Protein AF-A0A0F9GVW7-F1 (afdb_monomer)

Foldseek 3Di:
DDDDDVVVVVVVVVVCVVPDDQPDDDDDAPDPDLVLVVCCVPPDDDDDDDQWDKDKDFQDDPPLDDDDDPDDDDDDDDDDRIDMFTAGDEDDDFDDDDDPVNCVVCVVPPSRNVVVVVVRVVVRVSVSSVVSSVLQPAAAQDPPDNHGGGHPCLLQAEADPPDADWDLRSQWRQHNPRDIDSDGRNDGCVVRVSSGATYHDDDAPAPVVVVSVVVNVVVPPDDDDPVDDPPDPDDPDDDDDDDDPVSVVRNVVNVVVVVVPD

Sequence (262 aa):
MNGTKNADLIDLIATTLPNLPEQYFEVTWTNNDYEACRIYQRERMEIDGGTSIKRKVMFSPTGNARYRRLFDTDDPAVSDVMVEIDVPWCQIGTHYSWDILEIKRNANSARGFIRLLETRRIDGLWSLADLIEERFWKTPDSSTDDLNPYGVPYYLNFLAGGATTAGFNGLSVVFQDGTTSVTCAGISTTTEPRWANWAAVYTKVDNALLKEFRTAFTRTKFKAPLIINDPAQARNAAKRVYCSSDTIVDLQVLADARDDFH

Organism: NCBI:txid412755

pLDDT: mean 78.64, std 12.8, range [40.28, 90.44]

Secondary structure (DSSP, 8-state):
--PPPHHHHHHHHHHHGGGSS--PPP---SSS--HHHHHHHHS------SSEEEEEEE-S---------TTPPP-------EEEEEEE-----------HHHHHHHTT-HHHHHHHHHHHHHHHHHHHHHHHHHHHTS--SSTT--SS---HHHHSPBPPTT----EEEE-BEE-TTS-EESEETTEETTT-GGGPEEE---SSSSHHHHHHHHHHHHHT-----TTS---S----PPP-----HHHHHHHHHHHHHHHS--

Nearest PDB structures (foldseek):
  8qpq-assembly1_LE  TM=3.480E-01  e=6.115E+00  Haloferax tailed virus 1
  8g1r-assembly1_A  TM=2.867E-01  e=6.512E+00  Vibrio phage ICP1_2011_A
  8vsc-assembly1_B  TM=1.754E-01  e=5.063E+00  Homo sapiens

Solvent-accessible surface area (backbone atoms only — not comparable to full-atom values): 16710 Å² total; per-residue (Å²): 134,84,78,82,52,76,70,65,50,52,56,53,49,63,70,51,53,81,69,59,69,88,83,75,84,84,82,85,71,94,61,98,69,63,61,51,58,49,41,60,72,77,65,60,80,91,76,86,78,78,88,43,56,72,48,78,47,69,87,58,78,80,66,77,81,73,94,78,62,100,82,62,84,88,79,85,71,85,68,92,45,73,46,61,36,50,41,77,71,58,83,85,86,71,81,82,87,83,55,72,66,61,49,64,74,30,59,90,35,83,70,50,47,59,52,54,53,50,51,50,50,49,50,36,50,47,56,46,49,52,51,49,37,57,41,38,70,27,39,30,60,43,100,82,52,65,66,56,60,78,12,56,46,42,78,56,25,47,55,49,92,90,59,67,73,65,39,64,48,10,41,34,31,62,26,72,72,68,50,72,38,46,56,49,50,75,43,40,32,82,84,39,55,85,73,29,40,74,25,71,71,73,94,60,89,47,74,64,44,54,52,52,52,54,48,48,58,60,72,68,60,78,74,72,59,92,91,51,82,66,86,68,83,83,74,91,68,80,90,82,86,87,77,55,72,66,58,51,51,47,52,48,50,58,50,50,68,64,61,69,82,112

Structure (mmCIF, N/CA/C/O backbone):
data_AF-A0A0F9GVW7-F1
#
_entry.id   AF-A0A0F9GVW7-F1
#
loop_
_atom_site.group_PDB
_atom_site.id
_atom_site.type_symbol
_atom_site.label_atom_id
_atom_site.label_alt_id
_atom_site.label_comp_id
_atom_site.label_asym_id
_atom_site.label_entity_id
_atom_site.label_seq_id
_atom_site.pdbx_PDB_ins_code
_atom_site.Cartn_x
_atom_site.Cartn_y
_atom_site.Cartn_z
_atom_site.occupancy
_atom_site.B_iso_or_equiv
_atom_site.auth_seq_id
_atom_site.auth_comp_id
_atom_site.auth_asym_id
_atom_site.auth_atom_id
_atom_site.pdbx_PDB_model_num
ATOM 1 N N . MET A 1 1 ? -33.398 -21.663 72.180 1.00 40.28 1 MET A N 1
ATOM 2 C CA . MET A 1 1 ? -32.482 -21.568 71.024 1.00 40.28 1 MET A CA 1
ATOM 3 C C . MET A 1 1 ? -33.309 -21.816 69.778 1.00 40.28 1 MET A C 1
ATOM 5 O O . MET A 1 1 ? -33.697 -22.952 69.544 1.00 40.28 1 MET A O 1
ATOM 9 N N . ASN A 1 2 ? -33.680 -20.755 69.060 1.00 43.47 2 ASN A N 1
ATOM 10 C CA . ASN A 1 2 ? -34.484 -20.871 67.845 1.00 43.47 2 ASN A CA 1
ATOM 11 C C . ASN A 1 2 ? -33.561 -21.270 66.692 1.00 43.47 2 ASN A C 1
ATOM 13 O O . ASN A 1 2 ? -32.673 -20.503 66.333 1.00 43.47 2 ASN A O 1
ATOM 17 N N . GLY A 1 3 ? -33.747 -22.483 66.170 1.00 51.31 3 GLY A N 1
ATOM 18 C CA . GLY A 1 3 ? -33.040 -22.964 64.989 1.00 51.31 3 GLY A CA 1
ATOM 19 C C . GLY A 1 3 ? -33.420 -22.128 63.771 1.00 51.31 3 GLY A C 1
ATOM 20 O O . GLY A 1 3 ? -34.603 -21.939 63.486 1.00 51.31 3 GLY A O 1
ATOM 21 N N . THR A 1 4 ? -32.409 -21.607 63.087 1.00 55.44 4 THR A N 1
ATOM 22 C CA . THR A 1 4 ? -32.530 -20.936 61.793 1.00 55.44 4 THR A CA 1
ATOM 23 C C . THR A 1 4 ? -33.162 -21.888 60.778 1.00 55.44 4 THR A C 1
ATOM 25 O O . THR A 1 4 ? -32.797 -23.063 60.695 1.00 55.44 4 THR A O 1
ATOM 28 N N . LYS A 1 5 ? -34.165 -21.411 60.034 1.00 52.25 5 LYS A N 1
ATOM 29 C CA . LYS A 1 5 ? -34.868 -22.225 59.036 1.00 52.25 5 LYS A CA 1
ATOM 30 C C . LYS A 1 5 ? -34.023 -22.283 57.763 1.00 52.25 5 LYS A C 1
ATOM 32 O O . LYS A 1 5 ? -33.420 -21.286 57.386 1.00 52.25 5 LYS A O 1
ATOM 37 N N . ASN A 1 6 ? -34.040 -23.409 57.046 1.00 55.44 6 ASN A N 1
ATOM 38 C CA . ASN A 1 6 ? -33.328 -23.554 55.763 1.00 55.44 6 ASN A CA 1
ATOM 39 C C . ASN A 1 6 ? -33.686 -22.463 54.730 1.00 55.44 6 ASN A C 1
ATOM 41 O O . ASN A 1 6 ? -32.881 -22.182 53.851 1.00 55.44 6 ASN A O 1
ATOM 45 N N . ALA A 1 7 ? -34.856 -21.827 54.847 1.00 56.50 7 ALA A N 1
ATOM 46 C CA . ALA A 1 7 ? -35.260 -20.701 54.004 1.00 56.50 7 ALA A CA 1
ATOM 47 C C . ALA A 1 7 ? -34.431 -19.422 54.247 1.00 56.50 7 ALA A C 1
ATOM 49 O O . ALA A 1 7 ? -34.136 -18.711 53.292 1.00 56.50 7 ALA A O 1
ATOM 50 N N . ASP A 1 8 ? -33.983 -19.174 55.483 1.00 49.84 8 ASP A N 1
ATOM 51 C CA . ASP A 1 8 ? -33.158 -18.005 55.834 1.00 49.84 8 ASP A CA 1
ATOM 52 C C . ASP A 1 8 ? -31.698 -18.183 55.364 1.00 49.84 8 ASP A C 1
ATOM 54 O O . ASP A 1 8 ? -30.963 -17.215 55.183 1.00 49.84 8 ASP A O 1
ATOM 58 N N . LEU A 1 9 ? -31.273 -19.431 55.121 1.00 53.41 9 LEU A N 1
ATOM 59 C CA . LEU A 1 9 ? -29.971 -19.750 54.527 1.00 53.41 9 LEU A CA 1
ATOM 60 C C . LEU A 1 9 ? -29.952 -19.538 53.005 1.00 53.41 9 LEU A C 1
ATOM 62 O O . LEU A 1 9 ? -28.893 -19.244 52.463 1.00 53.41 9 LEU A O 1
ATOM 66 N N . ILE A 1 10 ? -31.092 -19.641 52.310 1.00 53.38 10 ILE A N 1
ATOM 67 C CA . ILE A 1 10 ? -31.169 -19.437 50.850 1.00 53.38 10 ILE A CA 1
ATOM 68 C C . ILE A 1 10 ? -30.914 -17.969 50.488 1.00 53.38 10 ILE A C 1
ATOM 70 O O . ILE A 1 10 ? -30.209 -17.698 49.519 1.00 53.38 10 ILE A O 1
ATOM 74 N N . ASP A 1 11 ? -31.411 -17.028 51.292 1.00 42.91 11 ASP A N 1
ATOM 75 C CA . ASP A 1 11 ? -31.192 -15.592 51.077 1.00 42.91 11 ASP A CA 1
ATOM 76 C C . ASP A 1 11 ? -29.754 -15.171 51.445 1.00 42.91 11 ASP A C 1
ATOM 78 O O . ASP A 1 11 ? -29.129 -14.365 50.756 1.00 42.91 11 ASP A O 1
ATOM 82 N N . LEU A 1 12 ? -29.152 -15.816 52.456 1.00 48.97 12 LEU A N 1
ATOM 83 C CA . LEU A 1 12 ? -27.722 -15.681 52.765 1.00 48.97 12 LEU A CA 1
ATOM 84 C C . LEU A 1 12 ? -26.839 -16.254 51.640 1.00 48.97 12 LEU A C 1
ATOM 86 O O . LEU A 1 12 ? -25.808 -15.676 51.308 1.00 48.97 12 LEU A O 1
ATOM 90 N N . ILE A 1 13 ? -27.239 -17.364 51.011 1.00 52.09 13 ILE A N 1
ATOM 91 C CA . ILE A 1 13 ? -26.545 -17.948 49.851 1.00 52.09 13 ILE A CA 1
ATOM 92 C C . ILE A 1 13 ? -26.697 -17.044 48.616 1.00 52.09 13 ILE A C 1
ATOM 94 O O . ILE A 1 13 ? -25.715 -16.814 47.917 1.00 52.09 13 ILE A O 1
ATOM 98 N N . ALA A 1 14 ? -27.875 -16.461 48.375 1.00 49.44 14 ALA A N 1
ATOM 99 C CA . ALA A 1 14 ? -28.108 -15.534 47.264 1.00 49.44 14 ALA A CA 1
ATOM 100 C C . ALA A 1 14 ? -27.367 -14.193 47.431 1.00 49.44 14 ALA A C 1
ATOM 102 O O . ALA A 1 14 ? -26.880 -13.634 46.451 1.00 49.44 14 ALA A O 1
ATOM 103 N N . THR A 1 15 ? -27.219 -13.700 48.665 1.00 44.91 15 THR A N 1
ATOM 104 C CA . THR A 1 15 ? -26.472 -12.466 48.981 1.00 44.91 15 THR A CA 1
ATOM 105 C C . THR A 1 15 ? -24.962 -12.672 49.123 1.00 44.91 15 THR A C 1
ATOM 107 O O . THR A 1 15 ? -24.207 -11.708 48.992 1.00 44.91 15 THR A O 1
ATOM 110 N N . THR A 1 16 ? -24.491 -13.910 49.314 1.00 44.88 16 THR A N 1
ATOM 111 C CA . THR A 1 16 ? -23.056 -14.261 49.286 1.00 44.88 16 THR A CA 1
ATOM 112 C C . THR A 1 16 ? -22.569 -14.762 47.920 1.00 44.88 16 THR A C 1
ATOM 114 O O . THR A 1 16 ? -21.372 -14.678 47.649 1.00 44.88 16 THR A O 1
ATOM 117 N N . LEU A 1 17 ? -23.467 -15.168 47.009 1.00 43.53 17 LEU A N 1
ATOM 118 C CA . LEU A 1 17 ? -23.138 -15.490 45.613 1.00 43.53 17 LEU A CA 1
ATOM 119 C C . LEU A 1 17 ? -22.561 -14.344 44.748 1.00 43.53 17 LEU A C 1
ATOM 121 O O . LEU A 1 17 ? -21.774 -14.661 43.856 1.00 43.53 17 LEU A O 1
ATOM 125 N N . PRO A 1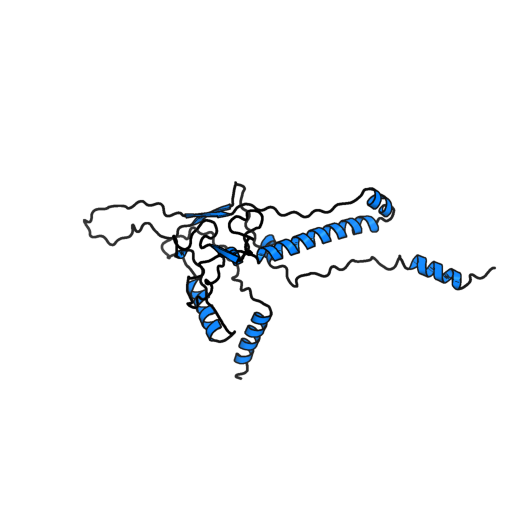 18 ? -22.851 -13.038 44.957 1.00 49.03 18 PRO A N 1
ATOM 126 C CA . PRO A 1 18 ? -22.171 -11.976 44.209 1.00 49.03 18 PRO A CA 1
ATOM 127 C C . PRO A 1 18 ? -20.685 -11.828 44.588 1.00 49.03 18 PRO A C 1
ATOM 129 O O . PRO A 1 18 ? -19.980 -11.047 43.955 1.00 49.03 18 PRO A O 1
ATOM 132 N N . ASN A 1 19 ? -20.198 -12.590 45.579 1.00 44.53 19 ASN A N 1
ATOM 133 C CA . ASN A 1 19 ? -18.784 -12.683 45.952 1.00 44.53 19 ASN A CA 1
ATOM 134 C C . ASN A 1 19 ? -18.076 -13.938 45.389 1.00 44.53 19 ASN A C 1
ATOM 136 O O . ASN A 1 19 ? -17.019 -14.319 45.899 1.00 44.53 19 ASN A O 1
ATOM 140 N N . LEU A 1 20 ? -18.612 -14.578 44.339 1.00 47.94 20 LEU A N 1
ATOM 141 C CA . LEU A 1 20 ? -17.828 -15.512 43.513 1.00 47.94 20 LEU A CA 1
ATOM 142 C C . LEU A 1 20 ? -16.678 -14.757 42.798 1.00 47.94 20 LEU A C 1
ATOM 144 O O . LEU A 1 20 ? -16.787 -13.543 42.624 1.00 47.94 20 LEU A O 1
ATOM 148 N N . PRO A 1 21 ? -15.555 -15.435 42.470 1.00 51.53 21 PRO A N 1
ATOM 149 C CA . PRO A 1 21 ? -14.192 -14.885 42.452 1.00 51.53 21 PRO A CA 1
ATOM 150 C C . PRO A 1 21 ? -14.023 -13.746 41.449 1.00 51.53 21 PRO A C 1
ATOM 152 O O . PRO A 1 21 ? -14.904 -13.523 40.628 1.00 51.53 21 PRO A O 1
ATOM 155 N N . GLU A 1 22 ? -12.895 -13.024 41.528 1.00 48.88 22 GLU A N 1
ATOM 156 C CA . GLU A 1 22 ? -12.559 -11.899 40.647 1.00 48.88 22 GLU A CA 1
ATOM 157 C C . GLU A 1 22 ? -13.152 -12.075 39.246 1.00 48.88 22 GLU A C 1
ATOM 159 O O . GLU A 1 22 ? -12.655 -12.870 38.463 1.00 48.88 22 GLU A O 1
ATOM 164 N N . GLN A 1 23 ? -14.267 -11.384 38.975 1.00 53.16 23 GLN A N 1
ATOM 165 C CA . GLN A 1 23 ? -14.891 -11.417 37.658 1.00 53.16 23 GLN A CA 1
ATOM 166 C C . GLN A 1 23 ? -13.904 -10.808 36.662 1.00 53.16 23 GLN A C 1
ATOM 168 O O . GLN A 1 23 ? -13.777 -9.585 36.566 1.00 53.16 23 GLN A O 1
ATOM 173 N N . TYR A 1 24 ? -13.146 -11.681 36.009 1.00 54.06 24 TYR A N 1
ATOM 174 C CA . TYR A 1 24 ? -12.368 -11.365 34.829 1.00 54.06 24 TYR A CA 1
ATOM 175 C C . TYR A 1 24 ? -13.366 -11.221 33.685 1.00 54.06 24 TYR A C 1
ATOM 177 O O . TYR A 1 24 ? -14.253 -12.058 33.520 1.00 54.06 24 TYR A O 1
ATOM 185 N N . PHE A 1 25 ? -13.275 -10.120 32.950 1.00 63.22 25 PHE A N 1
ATOM 186 C CA . PHE A 1 25 ? -14.020 -9.983 31.710 1.00 63.22 25 PHE A CA 1
ATOM 187 C C . PHE A 1 25 ? -13.159 -10.588 30.604 1.00 63.22 25 PHE A C 1
ATOM 189 O O . PHE A 1 25 ? -11.961 -10.319 30.510 1.00 63.22 25 PHE A O 1
ATOM 196 N N . GLU A 1 26 ? -13.771 -11.436 29.794 1.00 63.12 26 GLU A N 1
ATOM 197 C CA . GLU A 1 26 ? -13.158 -11.963 28.585 1.00 63.12 26 GLU A CA 1
ATOM 198 C C . GLU A 1 26 ? -13.647 -11.120 27.410 1.00 63.12 26 GLU A C 1
ATOM 200 O O . GLU A 1 26 ? -14.822 -10.756 27.341 1.00 63.12 26 GLU A O 1
ATOM 205 N N . VAL A 1 27 ? -12.735 -10.773 26.506 1.00 65.62 27 VAL A N 1
ATOM 206 C CA . VAL A 1 27 ? -13.058 -10.040 25.281 1.00 65.62 27 VAL A CA 1
ATOM 207 C C . VAL A 1 27 ? -13.008 -11.029 24.129 1.00 65.62 27 VAL A C 1
ATOM 209 O O . VAL A 1 27 ? -11.992 -11.690 23.913 1.00 65.62 27 VAL A O 1
ATOM 212 N N . THR A 1 28 ? -14.108 -11.137 23.394 1.00 69.94 28 THR A N 1
ATOM 213 C CA . THR A 1 28 ? -14.142 -11.847 22.116 1.00 69.94 28 THR A CA 1
ATOM 214 C C . THR A 1 28 ? -13.668 -10.899 21.029 1.00 69.94 28 THR A C 1
ATOM 216 O O . THR A 1 28 ? -14.243 -9.828 20.886 1.00 69.94 28 THR A O 1
ATOM 219 N N . TRP A 1 29 ? -12.652 -11.272 20.262 1.00 76.31 29 TRP A N 1
ATOM 220 C CA . TRP A 1 29 ? -12.131 -10.431 19.183 1.00 76.31 29 TRP A CA 1
ATOM 221 C C . TRP A 1 29 ? -12.929 -10.632 17.893 1.00 76.31 29 TRP A C 1
ATOM 223 O O . TRP A 1 29 ? -13.324 -11.756 17.586 1.00 76.31 29 TRP A O 1
ATOM 233 N N . THR A 1 30 ? -13.136 -9.554 17.131 1.00 77.56 30 THR A N 1
ATOM 234 C CA . THR A 1 30 ? -13.811 -9.599 15.823 1.00 77.56 30 THR A CA 1
ATOM 235 C C . THR A 1 30 ? -12.972 -10.350 14.789 1.00 77.56 30 THR A C 1
ATOM 237 O O . THR A 1 30 ? -13.476 -11.224 14.086 1.00 77.56 30 THR A O 1
ATOM 240 N N . ASN A 1 31 ? -11.674 -10.037 14.730 1.00 77.75 31 ASN A N 1
ATOM 241 C CA . ASN A 1 31 ? -10.740 -10.619 13.773 1.00 77.75 31 ASN A CA 1
ATOM 242 C C . ASN A 1 31 ? -9.794 -11.621 14.444 1.00 77.75 31 ASN A C 1
ATOM 244 O O . ASN A 1 31 ? -9.364 -11.431 15.582 1.00 77.75 31 ASN A O 1
ATOM 248 N N . ASN A 1 32 ? -9.431 -12.672 13.701 1.00 75.44 32 ASN A N 1
ATOM 249 C CA . ASN A 1 32 ? -8.482 -13.694 14.158 1.00 75.44 32 ASN A CA 1
ATOM 250 C C . ASN A 1 32 ? -7.050 -13.150 14.299 1.00 75.44 32 ASN A C 1
ATOM 252 O O . ASN A 1 32 ? -6.296 -13.628 15.144 1.00 75.44 32 ASN A O 1
ATOM 256 N N . ASP A 1 33 ? -6.675 -12.174 13.469 1.00 80.19 33 ASP A N 1
ATOM 257 C CA . ASP A 1 33 ? -5.384 -11.488 13.529 1.00 80.19 33 ASP A CA 1
ATOM 258 C C . ASP A 1 33 ? -5.563 -10.011 13.135 1.00 80.19 33 ASP A C 1
ATOM 260 O O . ASP A 1 33 ? -6.318 -9.704 12.210 1.00 80.19 33 ASP A O 1
ATOM 264 N N . TYR A 1 34 ? -4.876 -9.111 13.843 1.00 85.38 34 TYR A N 1
ATOM 265 C CA . TYR A 1 34 ? -4.866 -7.663 13.585 1.00 85.38 34 TYR A CA 1
ATOM 266 C C . TYR A 1 34 ? -3.531 -7.274 12.948 1.00 85.38 34 TYR A C 1
ATOM 268 O O . TYR A 1 34 ? -2.619 -6.730 13.591 1.00 85.38 34 TYR A O 1
ATOM 276 N N . GLU A 1 35 ? -3.390 -7.600 11.667 1.00 85.69 35 GLU A N 1
ATOM 277 C CA . GLU A 1 35 ? -2.150 -7.414 10.921 1.00 85.69 35 GLU A CA 1
ATOM 278 C C . GLU A 1 35 ? -1.802 -5.928 10.757 1.00 85.69 35 GLU A C 1
ATOM 280 O O . GLU A 1 35 ? -0.635 -5.546 10.915 1.00 85.69 35 GLU A O 1
ATOM 285 N N . ALA A 1 36 ? -2.790 -5.064 10.507 1.00 84.69 36 ALA A N 1
ATOM 286 C CA . ALA A 1 36 ? -2.570 -3.630 10.349 1.00 84.69 36 ALA A CA 1
ATOM 287 C C . ALA A 1 36 ? -2.055 -3.005 11.651 1.00 84.69 36 ALA A C 1
ATOM 289 O O . ALA A 1 36 ? -1.083 -2.242 11.637 1.00 84.69 36 ALA A O 1
ATOM 290 N N . CYS A 1 37 ? -2.629 -3.383 12.798 1.00 84.81 37 CYS A N 1
ATOM 291 C CA . CYS A 1 37 ? -2.149 -2.926 14.103 1.00 84.81 37 CYS A CA 1
ATOM 292 C C . CYS A 1 37 ? -0.708 -3.382 14.374 1.00 84.81 37 CYS A C 1
ATOM 294 O O . CYS A 1 37 ? 0.105 -2.608 14.893 1.00 84.81 37 CYS A O 1
ATOM 296 N N . ARG A 1 38 ? -0.349 -4.611 13.977 1.00 86.50 38 ARG A N 1
ATOM 297 C CA . ARG A 1 38 ? 1.026 -5.114 14.088 1.00 86.50 38 ARG A CA 1
ATOM 298 C C . ARG A 1 38 ? 1.998 -4.292 13.246 1.00 86.50 38 ARG A C 1
ATOM 300 O O . ARG A 1 38 ? 3.055 -3.904 13.753 1.00 86.50 38 ARG A O 1
ATOM 307 N N . ILE A 1 39 ? 1.653 -4.026 11.985 1.00 84.19 39 ILE A N 1
ATOM 308 C CA . ILE A 1 39 ? 2.457 -3.202 11.070 1.00 84.19 39 ILE A CA 1
ATOM 309 C C . ILE A 1 39 ? 2.634 -1.800 11.656 1.00 84.19 39 ILE A C 1
ATOM 311 O O . ILE A 1 39 ? 3.756 -1.303 11.738 1.00 84.19 39 ILE A O 1
ATOM 315 N N . TYR A 1 40 ? 1.555 -1.193 12.146 1.00 82.12 40 TYR A N 1
ATOM 316 C CA . TYR A 1 40 ? 1.579 0.152 12.712 1.00 82.12 40 TYR A CA 1
ATOM 317 C C . TYR A 1 40 ? 2.475 0.272 13.956 1.00 82.12 40 TYR A C 1
ATOM 319 O O . TYR A 1 40 ? 3.129 1.292 14.169 1.00 82.12 40 TYR A O 1
ATOM 327 N N . GLN A 1 41 ? 2.561 -0.768 14.788 1.00 82.88 41 GLN A N 1
ATOM 328 C CA . GLN A 1 41 ? 3.403 -0.730 15.986 1.00 82.88 41 GLN A CA 1
ATOM 329 C C . GLN A 1 41 ? 4.862 -1.115 15.726 1.00 82.88 41 GLN A C 1
ATOM 331 O O . GLN A 1 41 ? 5.761 -0.504 16.300 1.00 82.88 41 GLN A O 1
ATOM 336 N N . ARG A 1 42 ? 5.114 -2.133 14.894 1.00 82.62 42 ARG A N 1
ATOM 337 C CA . ARG A 1 42 ? 6.460 -2.714 14.720 1.00 82.62 42 ARG A CA 1
ATOM 338 C C . ARG A 1 42 ? 7.193 -2.197 13.488 1.00 82.62 42 ARG A C 1
ATOM 340 O O . ARG A 1 42 ? 8.420 -2.167 13.468 1.00 82.62 42 ARG A O 1
ATOM 347 N N . GLU A 1 43 ? 6.452 -1.811 12.457 1.00 81.12 43 GLU A N 1
ATOM 348 C CA . GLU A 1 43 ? 6.980 -1.525 11.122 1.00 81.12 43 GLU A CA 1
ATOM 349 C C . GLU A 1 43 ? 6.627 -0.118 10.637 1.00 81.12 43 GLU A C 1
ATOM 351 O O . GLU A 1 43 ? 6.844 0.200 9.468 1.00 81.12 43 GLU A O 1
ATOM 356 N N . ARG A 1 44 ? 6.163 0.776 11.515 1.00 79.62 44 ARG A N 1
ATOM 357 C CA . ARG A 1 44 ? 5.940 2.173 11.130 1.00 79.62 44 ARG A CA 1
ATOM 358 C C . ARG A 1 44 ? 7.237 2.888 10.765 1.00 79.62 44 ARG A C 1
ATOM 360 O O . ARG A 1 44 ? 8.337 2.477 11.145 1.00 79.62 44 ARG A O 1
ATOM 367 N N . MET A 1 45 ? 7.070 3.953 9.996 1.00 80.00 45 MET A N 1
ATOM 368 C CA . MET A 1 45 ? 8.072 4.977 9.755 1.00 80.00 45 MET A CA 1
ATOM 369 C C . MET A 1 45 ? 7.523 6.272 10.343 1.00 80.00 45 MET A C 1
ATOM 371 O O . MET A 1 45 ? 6.367 6.610 10.101 1.00 80.00 45 MET A O 1
ATOM 375 N N . GLU A 1 46 ? 8.335 6.960 11.132 1.00 81.00 46 GLU A N 1
ATOM 376 C CA . GLU A 1 46 ? 7.967 8.245 11.717 1.00 81.00 46 GLU A CA 1
ATOM 377 C C . GLU A 1 46 ? 8.528 9.345 10.815 1.00 81.00 46 GLU A C 1
ATOM 379 O O . GLU A 1 46 ? 9.723 9.364 10.515 1.00 81.00 46 GLU A O 1
ATOM 384 N N . ILE A 1 47 ? 7.640 10.201 10.316 1.00 81.19 47 ILE A N 1
ATOM 385 C CA . ILE A 1 47 ? 7.981 11.353 9.481 1.00 81.19 47 ILE A CA 1
ATOM 386 C C . ILE A 1 47 ? 7.749 12.601 10.327 1.00 81.19 47 ILE A C 1
ATOM 388 O O . ILE A 1 47 ? 6.733 12.708 11.014 1.00 81.19 47 ILE A O 1
ATOM 392 N N . ASP A 1 48 ? 8.703 13.523 10.281 1.00 70.62 48 ASP A N 1
ATOM 393 C CA . ASP A 1 48 ? 8.667 14.764 11.045 1.00 70.62 48 ASP A CA 1
ATOM 394 C C . ASP A 1 48 ? 7.805 15.820 10.339 1.00 70.62 48 ASP A C 1
ATOM 396 O O . ASP A 1 48 ? 8.186 16.311 9.279 1.00 70.62 48 ASP A O 1
ATOM 400 N N . GLY A 1 49 ? 6.651 16.147 10.931 1.00 81.69 49 GLY A N 1
ATOM 401 C CA . GLY A 1 49 ? 5.812 17.313 10.625 1.00 81.69 49 GLY A CA 1
ATOM 402 C C . GLY A 1 49 ? 5.484 17.609 9.150 1.00 81.69 49 GLY A C 1
ATOM 403 O O . GLY A 1 49 ? 5.668 16.806 8.242 1.00 81.69 49 GLY A O 1
ATOM 404 N N . GLY A 1 50 ? 4.950 18.809 8.908 1.00 82.50 50 GLY A N 1
ATOM 405 C CA . GLY A 1 50 ? 4.616 19.311 7.569 1.00 82.50 50 GLY A CA 1
ATOM 406 C C . GLY A 1 50 ? 3.120 19.307 7.251 1.00 82.50 50 GLY A C 1
ATOM 407 O O . GLY A 1 50 ? 2.301 18.824 8.026 1.00 82.50 50 GLY A O 1
ATOM 408 N N . THR A 1 51 ? 2.749 19.882 6.106 1.00 83.38 51 THR A N 1
ATOM 409 C CA . THR A 1 51 ? 1.345 19.976 5.658 1.00 83.38 51 THR A CA 1
ATOM 410 C C . THR A 1 51 ? 0.816 18.668 5.075 1.00 83.38 51 THR A C 1
ATOM 412 O O . THR A 1 51 ? -0.382 18.416 5.133 1.00 83.38 51 THR A O 1
ATOM 415 N N . SER A 1 52 ? 1.702 17.847 4.516 1.00 85.88 52 SER A N 1
ATOM 416 C CA . SER A 1 52 ? 1.406 16.530 3.961 1.00 85.88 52 SER A CA 1
ATOM 417 C C . SER A 1 52 ? 2.686 15.698 3.874 1.00 85.88 52 SER A C 1
ATOM 419 O O . SER A 1 52 ? 3.799 16.231 3.955 1.00 85.88 52 SER A O 1
ATOM 421 N N . ILE A 1 53 ? 2.540 14.383 3.724 1.00 85.75 53 ILE A N 1
ATOM 422 C CA . ILE A 1 53 ? 3.660 13.467 3.520 1.00 85.75 53 ILE A CA 1
ATOM 423 C C . ILE A 1 53 ? 4.112 13.580 2.067 1.00 85.75 53 ILE A C 1
ATOM 425 O O . ILE A 1 53 ? 3.446 13.095 1.152 1.00 85.75 53 ILE A O 1
ATOM 429 N N . LYS A 1 54 ? 5.277 14.201 1.873 1.00 87.62 54 LYS A N 1
ATOM 430 C CA . LYS A 1 54 ? 5.868 14.435 0.555 1.00 87.62 54 LYS A CA 1
ATOM 431 C C . LYS A 1 54 ? 7.138 13.617 0.360 1.00 87.62 54 LYS A C 1
ATOM 433 O O . LYS A 1 54 ? 8.028 13.617 1.211 1.00 87.62 54 LYS A O 1
ATOM 438 N N . ARG A 1 55 ? 7.262 12.942 -0.785 1.00 84.50 55 ARG A N 1
ATOM 439 C CA . ARG A 1 55 ? 8.479 12.205 -1.170 1.00 84.50 55 ARG A CA 1
ATOM 440 C C . ARG A 1 55 ? 8.794 12.414 -2.641 1.00 84.50 55 ARG A C 1
ATOM 442 O O . ARG A 1 55 ? 7.907 12.345 -3.473 1.00 84.50 55 ARG A O 1
ATOM 449 N N . LYS A 1 56 ? 10.070 12.588 -2.982 1.00 87.38 56 LYS A N 1
ATOM 450 C CA . LYS A 1 56 ? 10.509 12.689 -4.381 1.00 87.38 56 LYS A CA 1
ATOM 451 C C . LYS A 1 56 ? 10.973 11.335 -4.914 1.00 87.38 56 LYS A C 1
ATOM 453 O O . LYS A 1 56 ? 11.662 10.590 -4.211 1.00 87.38 56 LYS A O 1
ATOM 458 N N . VAL A 1 57 ? 10.596 11.025 -6.148 1.00 86.69 57 VAL A N 1
ATOM 459 C CA . VAL A 1 57 ? 10.948 9.802 -6.879 1.00 86.69 57 VAL A CA 1
ATOM 460 C C . VAL A 1 57 ? 11.437 10.181 -8.272 1.00 86.69 57 VAL A C 1
ATOM 462 O O . VAL A 1 57 ? 10.987 11.160 -8.853 1.00 86.69 57 VAL A O 1
ATOM 465 N N . MET A 1 58 ? 12.381 9.411 -8.807 1.00 86.50 58 MET A N 1
ATOM 466 C CA . MET A 1 58 ? 12.929 9.610 -10.146 1.00 86.50 58 MET A CA 1
ATOM 467 C C . MET A 1 58 ? 12.645 8.373 -11.002 1.00 86.50 58 MET A C 1
ATOM 469 O O . MET A 1 58 ? 13.088 7.276 -10.661 1.00 86.50 58 MET A O 1
ATOM 473 N N . PHE A 1 59 ? 11.922 8.542 -12.113 1.00 84.50 59 PHE A N 1
ATOM 474 C CA . PHE A 1 59 ? 11.522 7.432 -12.994 1.00 84.50 59 PHE A CA 1
ATOM 475 C C . PHE A 1 59 ? 12.475 7.199 -14.162 1.00 84.50 59 PHE A C 1
ATOM 477 O O . PHE A 1 59 ? 12.675 6.054 -14.586 1.00 84.50 59 PHE A O 1
ATOM 484 N N . SER A 1 60 ? 13.078 8.263 -14.689 1.00 83.25 60 SER A N 1
ATOM 485 C CA . SER A 1 60 ? 13.973 8.201 -15.842 1.00 83.25 60 SER A CA 1
ATOM 486 C C . SER A 1 60 ? 15.149 9.164 -15.710 1.00 83.25 60 SER A C 1
ATOM 488 O O . SER A 1 60 ? 14.975 10.280 -15.226 1.00 83.25 60 SER A O 1
ATOM 490 N N . PRO A 1 61 ? 16.349 8.767 -16.163 1.00 85.25 61 PRO A N 1
ATOM 491 C CA . PRO A 1 61 ? 17.467 9.689 -16.285 1.00 85.25 61 PRO A CA 1
ATOM 492 C C . PRO A 1 61 ? 17.243 10.664 -17.441 1.00 85.25 61 PRO A C 1
ATOM 494 O O . PRO A 1 61 ? 16.589 10.333 -18.424 1.00 85.25 61 PRO A O 1
ATOM 497 N N . THR A 1 62 ? 17.901 11.819 -17.375 1.00 85.56 62 THR A N 1
ATOM 498 C CA . THR A 1 62 ? 17.905 12.853 -18.427 1.00 85.56 62 THR A CA 1
ATOM 499 C C . THR A 1 62 ? 18.476 12.367 -19.768 1.00 85.56 62 THR A C 1
ATOM 501 O O . THR A 1 62 ? 18.293 13.015 -20.789 1.00 85.56 62 THR A O 1
ATOM 504 N N . GLY A 1 63 ? 19.174 11.223 -19.790 1.00 82.00 63 GLY A N 1
ATOM 505 C CA . GLY A 1 63 ? 19.700 10.630 -21.026 1.00 82.00 63 GLY A CA 1
ATOM 506 C C . GLY A 1 63 ? 21.076 11.144 -21.464 1.00 82.00 63 GLY A C 1
ATOM 507 O O . GLY A 1 63 ? 21.470 10.926 -22.601 1.00 82.00 63 GLY A O 1
ATOM 508 N N . ASN A 1 64 ? 21.848 11.771 -20.570 1.00 84.12 64 ASN A N 1
ATOM 509 C CA . ASN A 1 64 ? 23.164 12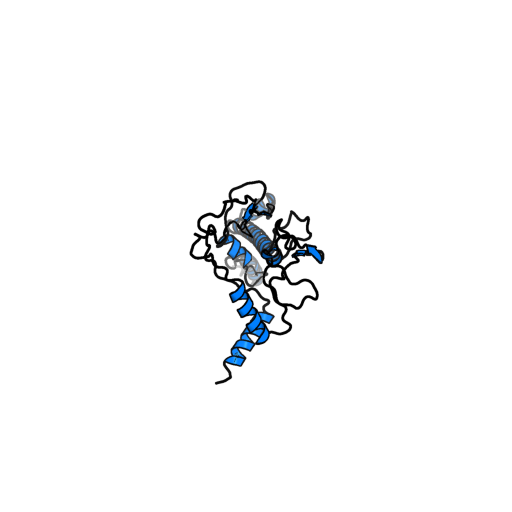.345 -20.898 1.00 84.12 64 ASN A CA 1
ATOM 510 C C . ASN A 1 64 ? 24.259 11.322 -21.261 1.00 84.12 64 ASN A C 1
ATOM 512 O O . ASN A 1 64 ? 25.315 11.699 -21.774 1.00 84.12 64 ASN A O 1
ATOM 516 N N . ALA A 1 65 ? 24.044 10.034 -20.989 1.00 84.81 65 ALA A N 1
ATOM 517 C CA . ALA A 1 65 ? 25.013 8.991 -21.305 1.00 84.81 65 ALA A CA 1
ATOM 518 C C . ALA A 1 65 ? 24.984 8.660 -22.806 1.00 84.81 65 ALA A C 1
ATOM 520 O O . ALA A 1 65 ? 23.990 8.145 -23.315 1.00 84.81 65 ALA A O 1
ATOM 521 N N . ARG A 1 66 ? 26.094 8.913 -23.511 1.00 84.50 66 ARG A N 1
ATOM 522 C CA . ARG A 1 66 ? 26.279 8.531 -24.920 1.00 84.50 66 ARG A CA 1
ATOM 523 C C . ARG A 1 66 ? 27.712 8.100 -25.206 1.00 84.50 66 ARG A C 1
ATOM 525 O O . ARG A 1 66 ? 28.649 8.610 -24.596 1.00 84.50 66 ARG A O 1
ATOM 532 N N . TYR A 1 67 ? 27.883 7.187 -26.160 1.00 87.38 67 TYR A N 1
ATOM 533 C CA . TYR A 1 67 ? 29.202 6.879 -26.711 1.00 87.38 67 TYR A CA 1
ATOM 534 C C . TYR A 1 67 ? 29.715 8.089 -27.496 1.00 87.38 67 TYR A C 1
ATOM 536 O O . TYR A 1 67 ? 28.980 8.649 -28.308 1.00 87.38 67 TYR A O 1
ATOM 544 N N . ARG A 1 68 ? 30.965 8.493 -27.257 1.00 84.25 68 ARG A N 1
ATOM 545 C CA . ARG A 1 68 ? 31.591 9.644 -27.919 1.00 84.25 68 ARG A CA 1
ATOM 546 C C . ARG A 1 68 ? 32.852 9.236 -28.667 1.00 84.25 68 ARG A C 1
ATOM 548 O O . ARG A 1 68 ? 33.516 8.262 -28.316 1.00 84.25 68 ARG A O 1
ATOM 555 N N . ARG A 1 69 ? 33.165 9.996 -29.715 1.00 87.44 69 ARG A N 1
ATOM 556 C CA . ARG A 1 69 ? 34.452 9.942 -30.424 1.00 87.44 69 ARG A CA 1
ATOM 557 C C . ARG A 1 69 ? 35.409 10.967 -29.812 1.00 87.44 69 ARG A C 1
ATOM 559 O O . ARG A 1 69 ? 34.974 11.866 -29.104 1.00 87.44 69 ARG A O 1
ATOM 566 N N . LEU A 1 70 ? 36.699 10.852 -30.123 1.00 86.56 70 LEU A N 1
ATOM 567 C CA . LEU A 1 70 ? 37.769 11.648 -29.503 1.00 86.56 70 LEU A CA 1
ATOM 568 C C . LEU A 1 70 ? 37.606 13.181 -29.640 1.00 86.56 70 LEU A C 1
ATOM 570 O O . LEU A 1 70 ? 38.153 13.909 -28.822 1.00 86.56 70 LEU A O 1
ATOM 574 N N . PHE A 1 71 ? 36.850 13.666 -30.633 1.00 85.44 71 PHE A N 1
ATOM 575 C CA . PHE A 1 71 ? 36.653 15.099 -30.914 1.00 85.44 71 PHE A CA 1
ATOM 576 C C . PHE A 1 71 ? 35.174 15.496 -31.049 1.00 85.44 71 PHE A C 1
ATOM 578 O O . PHE A 1 71 ? 34.847 16.436 -31.771 1.00 85.44 71 PHE A O 1
ATOM 585 N N . ASP A 1 72 ? 34.268 14.737 -30.431 1.00 84.75 72 ASP A N 1
ATOM 586 C CA . ASP A 1 72 ? 32.845 15.083 -30.446 1.00 84.75 72 ASP A CA 1
ATOM 587 C C . ASP A 1 72 ? 32.572 16.316 -29.567 1.00 84.75 72 ASP A C 1
ATOM 589 O O . ASP A 1 72 ? 33.246 16.526 -28.559 1.00 84.75 72 ASP A O 1
ATOM 593 N N . THR A 1 73 ? 31.602 17.146 -29.953 1.00 79.50 73 THR A N 1
ATOM 594 C CA . THR A 1 73 ? 31.221 18.331 -29.173 1.00 79.50 73 THR A CA 1
ATOM 595 C C . THR A 1 73 ? 30.263 17.939 -28.054 1.00 79.50 73 THR A C 1
ATOM 597 O O . THR A 1 73 ? 29.336 17.147 -28.249 1.00 79.50 73 THR A O 1
ATOM 600 N N . ASP A 1 74 ? 30.484 18.507 -26.872 1.00 80.31 74 ASP A N 1
ATOM 601 C CA . ASP A 1 74 ? 29.686 18.254 -25.679 1.00 80.31 74 ASP A CA 1
ATOM 602 C C . ASP A 1 74 ? 28.463 19.169 -25.630 1.00 80.31 74 ASP A C 1
ATOM 604 O O . ASP A 1 74 ? 28.603 20.382 -25.514 1.00 80.31 74 ASP A O 1
ATOM 608 N N . ASP A 1 75 ? 27.270 18.573 -25.662 1.00 79.88 75 ASP A N 1
ATOM 609 C CA . ASP A 1 75 ? 26.003 19.256 -25.393 1.00 79.88 75 ASP A CA 1
ATOM 610 C C . ASP A 1 75 ? 25.298 18.566 -24.207 1.00 79.88 75 ASP A C 1
ATOM 612 O O . ASP A 1 75 ? 24.767 17.458 -24.367 1.00 79.88 75 ASP A O 1
ATOM 616 N N . PRO A 1 76 ? 25.417 19.105 -22.978 1.00 82.06 76 PRO A N 1
ATOM 617 C CA . PRO A 1 76 ? 24.776 18.539 -21.799 1.00 82.06 76 PRO A CA 1
ATOM 618 C C . PRO A 1 76 ? 23.295 18.936 -21.736 1.00 82.06 76 PRO A C 1
ATOM 620 O O . PRO A 1 76 ? 22.965 20.114 -21.613 1.00 82.06 76 PRO A O 1
ATOM 623 N N . ALA A 1 77 ? 22.393 17.951 -21.720 1.00 80.75 77 ALA A N 1
ATOM 624 C CA . ALA A 1 77 ? 20.981 18.208 -21.464 1.00 80.75 77 ALA A CA 1
ATOM 625 C C . ALA A 1 77 ? 20.729 18.338 -19.952 1.00 80.75 77 ALA A C 1
ATOM 627 O O . ALA A 1 77 ? 21.178 17.512 -19.149 1.00 80.75 77 ALA A O 1
ATOM 628 N N . VAL A 1 78 ? 19.981 19.369 -19.560 1.00 80.94 78 VAL A N 1
ATOM 629 C CA . VAL A 1 78 ? 19.509 19.573 -18.185 1.00 80.94 78 VAL A CA 1
ATOM 630 C C . VAL A 1 78 ? 17.988 19.494 -18.202 1.00 80.94 78 VAL A C 1
ATOM 632 O O . VAL A 1 78 ? 17.334 20.203 -18.962 1.00 80.94 78 VAL A O 1
ATOM 635 N N . SER A 1 79 ? 17.423 18.606 -17.390 1.00 82.00 79 SER A N 1
ATOM 636 C CA . SER A 1 79 ? 15.978 18.404 -17.266 1.00 82.00 79 SER A CA 1
ATOM 637 C C . SER A 1 79 ? 15.642 18.055 -15.823 1.00 82.00 79 SER A C 1
ATOM 639 O O . SER A 1 79 ? 16.461 17.429 -15.142 1.00 82.00 79 SER A O 1
ATOM 641 N N . ASP A 1 80 ? 14.458 18.461 -15.369 1.00 82.56 80 ASP A N 1
ATOM 642 C CA . ASP A 1 80 ? 13.930 18.022 -14.084 1.00 82.56 80 ASP A CA 1
ATOM 643 C C . ASP A 1 80 ? 13.380 16.600 -14.217 1.00 82.56 80 ASP A C 1
ATOM 645 O O . ASP A 1 80 ? 12.554 16.305 -15.077 1.00 82.56 80 ASP A O 1
ATOM 649 N N . VAL A 1 81 ? 13.898 15.708 -13.384 1.00 84.69 81 VAL A N 1
ATOM 650 C CA . VAL A 1 81 ? 13.623 14.265 -13.413 1.00 84.69 81 VAL A CA 1
ATOM 651 C C . VAL A 1 81 ? 12.943 13.789 -12.132 1.00 84.69 81 VAL A C 1
ATOM 653 O O . VAL A 1 81 ? 12.657 12.598 -11.995 1.00 84.69 81 VAL A O 1
ATOM 656 N N . MET A 1 82 ? 12.726 14.693 -11.171 1.00 86.81 82 MET A N 1
ATOM 657 C CA . MET A 1 82 ? 12.112 14.366 -9.892 1.00 86.81 82 MET A CA 1
ATOM 658 C C . MET A 1 82 ? 10.607 14.623 -9.947 1.00 86.81 82 MET A C 1
ATOM 660 O O . MET A 1 82 ? 10.160 15.737 -10.194 1.00 86.81 82 MET A O 1
ATOM 664 N N . VAL A 1 83 ? 9.828 13.592 -9.643 1.00 88.81 83 VAL A N 1
ATOM 665 C CA . VAL A 1 83 ? 8.374 13.656 -9.469 1.00 88.81 83 VAL A CA 1
ATOM 666 C C . VAL A 1 83 ? 8.053 13.539 -7.979 1.00 88.81 83 VAL A C 1
ATOM 668 O O . VAL A 1 83 ? 8.720 12.801 -7.250 1.00 88.81 83 VAL A O 1
ATOM 671 N N . GLU A 1 84 ? 7.057 14.283 -7.501 1.00 89.44 84 GLU A N 1
ATOM 672 C CA . GLU A 1 84 ? 6.662 14.312 -6.089 1.00 89.44 84 GLU A CA 1
ATOM 673 C C . GLU A 1 84 ? 5.431 13.430 -5.833 1.00 89.44 84 GLU A C 1
ATOM 675 O O . GLU A 1 84 ? 4.445 13.484 -6.562 1.00 89.44 84 GLU A O 1
ATOM 680 N N . ILE A 1 85 ? 5.517 12.616 -4.785 1.00 88.50 85 ILE A N 1
ATOM 681 C CA . ILE A 1 85 ? 4.418 11.895 -4.148 1.00 88.50 85 ILE A CA 1
ATOM 682 C C . ILE A 1 85 ? 3.872 12.792 -3.045 1.00 88.50 85 ILE A C 1
ATOM 684 O O . ILE A 1 85 ? 4.665 13.273 -2.235 1.00 88.50 85 ILE A O 1
ATOM 688 N N . ASP A 1 86 ? 2.552 12.953 -2.983 1.00 88.69 86 ASP A N 1
ATOM 689 C CA . ASP A 1 86 ? 1.868 13.760 -1.968 1.00 88.69 86 ASP A CA 1
ATOM 690 C C . ASP A 1 86 ? 0.689 12.984 -1.356 1.00 88.69 86 ASP A C 1
ATOM 692 O O . ASP A 1 86 ? -0.173 12.472 -2.079 1.00 88.69 86 ASP A O 1
ATOM 696 N N . VAL A 1 87 ? 0.674 12.866 -0.025 1.00 87.88 87 VAL A N 1
ATOM 697 C CA . VAL A 1 87 ? -0.365 12.166 0.748 1.00 87.88 87 VAL A CA 1
ATOM 698 C C . VAL A 1 87 ? -0.781 13.028 1.949 1.00 87.88 87 VAL A C 1
ATOM 700 O O . VAL A 1 87 ? 0.084 13.406 2.745 1.00 87.88 87 VAL A O 1
ATOM 703 N N . PRO A 1 88 ? -2.080 13.344 2.115 1.00 88.44 88 PRO A N 1
ATOM 704 C CA . PRO A 1 88 ? -2.556 14.175 3.219 1.00 88.44 88 PRO A CA 1
ATOM 705 C C . PRO A 1 88 ? -2.438 13.471 4.580 1.00 88.44 88 PRO A C 1
ATOM 707 O O . PRO A 1 88 ? -2.379 12.244 4.672 1.00 88.44 88 PRO A O 1
ATOM 710 N N . TRP A 1 89 ? -2.412 14.262 5.655 1.00 87.50 89 TRP A N 1
ATOM 711 C CA . TRP A 1 89 ? -2.489 13.739 7.020 1.00 87.50 89 TRP A CA 1
ATOM 712 C C . TRP A 1 89 ? -3.930 13.398 7.394 1.00 87.50 89 TRP A C 1
ATOM 714 O O . TRP A 1 89 ? -4.812 14.241 7.260 1.00 87.50 89 TRP A O 1
ATOM 724 N N . CYS A 1 90 ? -4.138 12.216 7.971 1.00 87.12 90 CYS A N 1
ATOM 725 C CA . CYS A 1 90 ? -5.417 11.816 8.559 1.00 87.12 90 CYS A CA 1
ATOM 726 C C . CYS A 1 90 ? -5.287 11.715 10.084 1.00 87.12 90 CYS A C 1
ATOM 728 O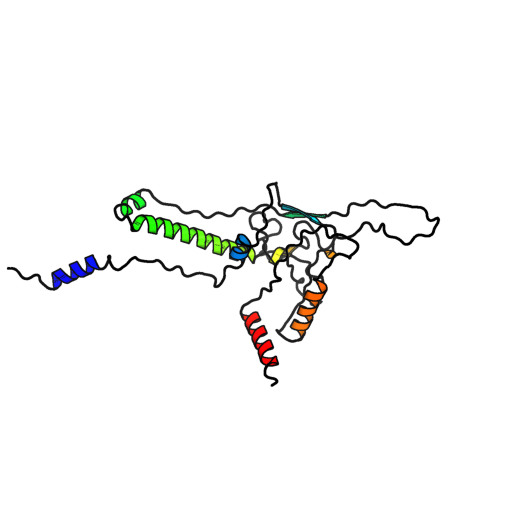 O . CYS A 1 90 ? -4.212 11.424 10.615 1.00 87.12 90 CYS A O 1
ATOM 730 N N . GLN A 1 91 ? -6.390 11.936 10.798 1.00 86.12 91 GLN A N 1
ATOM 731 C CA . GLN A 1 91 ? -6.453 11.817 12.254 1.00 86.12 91 GLN A CA 1
ATOM 732 C C . GLN A 1 91 ? -7.439 10.722 12.646 1.00 86.12 91 GLN A C 1
ATOM 734 O O . GLN A 1 91 ? -8.525 10.623 12.085 1.00 86.12 91 GLN A O 1
ATOM 739 N N . ILE A 1 92 ? -7.063 9.920 13.639 1.00 87.44 92 ILE A N 1
ATOM 740 C CA . ILE A 1 92 ? -7.923 8.891 14.221 1.00 87.44 92 ILE A CA 1
ATOM 741 C C . ILE A 1 92 ? -8.018 9.110 15.730 1.00 87.44 92 ILE A C 1
ATOM 743 O O . ILE A 1 92 ? -7.025 9.431 16.386 1.00 87.44 92 ILE A O 1
ATOM 747 N N . GLY A 1 93 ? -9.216 8.946 16.282 1.00 86.12 93 GLY A N 1
ATOM 748 C CA . GLY A 1 93 ? -9.484 9.107 17.704 1.00 86.12 93 GLY A CA 1
ATOM 749 C C . GLY A 1 93 ? -10.585 8.166 18.171 1.00 86.12 93 GLY A C 1
ATOM 750 O O . GLY A 1 93 ? -11.446 7.767 17.394 1.00 86.12 93 GLY A O 1
ATOM 751 N N . THR A 1 94 ? -10.543 7.819 19.454 1.00 85.25 94 THR A N 1
ATOM 752 C CA . THR A 1 94 ? -11.618 7.110 20.153 1.00 85.25 94 THR A CA 1
ATOM 753 C C . THR A 1 94 ? -12.033 7.934 21.365 1.00 85.25 94 THR A C 1
ATOM 755 O O . THR A 1 94 ? -11.207 8.632 21.965 1.00 85.25 94 THR A O 1
ATOM 758 N N . HIS A 1 95 ? -13.314 7.888 21.716 1.00 83.44 95 HIS A N 1
ATOM 759 C CA . HIS A 1 95 ? -13.875 8.667 22.811 1.00 83.44 95 HIS A CA 1
ATOM 760 C C . HIS A 1 95 ? -14.557 7.734 23.803 1.00 83.44 95 HIS A C 1
ATOM 762 O O . HIS A 1 95 ? -15.361 6.891 23.426 1.00 83.44 95 HIS A O 1
ATOM 768 N N . TYR A 1 96 ? -14.271 7.928 25.085 1.00 78.94 96 TYR A N 1
ATOM 769 C CA . TYR A 1 96 ? -14.995 7.289 26.174 1.00 78.94 96 TYR A CA 1
ATOM 770 C C . TYR A 1 96 ? -15.329 8.347 27.221 1.00 78.94 96 TYR A C 1
ATOM 772 O O . TYR A 1 96 ? -14.546 9.265 27.474 1.00 78.94 96 TYR A O 1
ATOM 780 N N . SER A 1 97 ? -16.512 8.239 27.813 1.00 78.31 97 SER A N 1
ATOM 781 C CA . SER A 1 97 ? -17.004 9.174 28.820 1.00 78.31 97 SER A CA 1
ATOM 782 C C . SER A 1 97 ? -17.382 8.436 30.099 1.00 78.31 97 SER A C 1
ATOM 784 O O . SER A 1 97 ? -17.608 7.221 30.115 1.00 78.31 97 SER A O 1
ATOM 786 N N . TRP A 1 98 ? -17.417 9.172 31.203 1.00 70.75 98 TRP A N 1
ATOM 787 C CA . TRP A 1 98 ? -17.912 8.679 32.480 1.00 70.75 98 TRP A CA 1
ATOM 788 C C . TRP A 1 98 ? -18.651 9.784 33.216 1.00 70.75 98 TRP A C 1
ATOM 790 O O . TRP A 1 98 ? -18.328 10.966 33.083 1.00 70.75 98 TRP A O 1
ATOM 800 N N . ASP A 1 99 ? -19.630 9.381 34.020 1.00 76.88 99 ASP A N 1
ATOM 801 C CA . ASP A 1 99 ? -20.354 10.290 34.899 1.00 76.88 99 ASP A CA 1
ATOM 802 C C . ASP A 1 99 ? -19.802 10.206 36.330 1.00 76.88 99 ASP A C 1
ATOM 804 O O . ASP A 1 99 ? -19.496 9.138 36.861 1.00 76.88 99 ASP A O 1
ATOM 808 N N . ILE A 1 100 ? -19.709 11.349 37.000 1.00 71.81 100 ILE A N 1
ATOM 809 C CA . ILE A 1 100 ? -19.294 11.457 38.399 1.00 71.81 100 ILE A CA 1
ATOM 810 C C . ILE A 1 100 ? -20.276 10.708 39.315 1.00 71.81 100 ILE A C 1
ATOM 812 O O . ILE A 1 100 ? -19.862 10.162 40.339 1.00 71.81 100 ILE A O 1
ATOM 816 N N . LEU A 1 101 ? -21.569 10.648 38.975 1.00 71.31 101 LEU A N 1
ATOM 817 C CA . LEU A 1 101 ? -22.549 9.882 39.759 1.00 71.31 101 LEU A CA 1
ATOM 818 C C . LEU A 1 101 ? -22.317 8.370 39.660 1.00 71.31 101 LEU A C 1
ATOM 820 O O . LEU A 1 101 ? -22.442 7.664 40.661 1.00 71.31 101 LEU A O 1
ATOM 824 N N . GLU A 1 102 ? -21.928 7.883 38.485 1.00 66.12 102 GLU A N 1
ATOM 825 C CA . GLU A 1 102 ? -21.533 6.491 38.257 1.00 66.12 102 GLU A CA 1
ATOM 826 C C . GLU A 1 102 ? -20.275 6.134 39.061 1.00 66.12 102 GLU A C 1
ATOM 828 O O . GLU A 1 102 ? -20.221 5.088 39.714 1.00 66.12 102 GLU A O 1
ATOM 833 N N . ILE A 1 103 ? -19.309 7.054 39.114 1.00 62.56 103 ILE A N 1
ATOM 834 C CA . ILE A 1 103 ? -18.116 6.927 39.958 1.00 62.56 103 ILE A CA 1
ATOM 835 C C . ILE A 1 103 ? -18.504 6.852 41.436 1.00 62.56 103 ILE A C 1
ATOM 837 O O . ILE A 1 103 ? -18.067 5.948 42.142 1.00 62.56 103 ILE A O 1
ATOM 841 N N . LYS A 1 104 ? -19.357 7.763 41.915 1.00 64.94 104 LYS A N 1
ATOM 842 C CA . LYS A 1 104 ? -19.775 7.808 43.326 1.00 64.94 104 LYS A CA 1
ATOM 843 C C . LYS A 1 104 ? -20.562 6.568 43.756 1.00 64.94 104 LYS A C 1
ATOM 845 O O . LYS A 1 104 ? -20.432 6.152 44.902 1.00 64.94 104 LYS A O 1
ATOM 850 N N . ARG A 1 105 ? -21.341 5.960 42.856 1.00 65.31 105 ARG A N 1
ATOM 851 C CA . ARG A 1 105 ? -22.075 4.708 43.122 1.00 65.31 105 ARG A CA 1
ATOM 852 C C . ARG A 1 105 ? -21.152 3.493 43.238 1.00 65.31 105 ARG A C 1
ATOM 854 O O . ARG A 1 105 ? -21.433 2.606 44.035 1.00 65.31 105 ARG A O 1
ATOM 861 N N . ASN A 1 106 ? -20.039 3.485 42.506 1.00 60.94 106 ASN A N 1
ATOM 862 C CA . ASN A 1 106 ? -19.056 2.398 42.524 1.00 60.94 106 ASN A CA 1
ATOM 863 C C . ASN A 1 106 ? -17.874 2.636 43.489 1.00 60.94 106 ASN A C 1
ATOM 865 O O . ASN A 1 106 ? -17.096 1.717 43.737 1.00 60.94 106 ASN A O 1
ATOM 869 N N . ALA A 1 107 ? -17.751 3.835 44.073 1.00 56.19 107 ALA A N 1
ATOM 870 C CA . ALA A 1 107 ? -16.618 4.253 44.907 1.00 56.19 107 ALA A CA 1
ATOM 871 C C . ALA A 1 107 ? -16.420 3.429 46.196 1.00 56.19 107 ALA A C 1
ATOM 873 O O . ALA A 1 107 ? -15.294 3.311 46.671 1.00 56.19 107 ALA A O 1
ATOM 874 N N . ASN A 1 108 ? -17.479 2.818 46.744 1.00 61.19 108 ASN A N 1
ATOM 875 C CA . ASN A 1 108 ? -17.383 1.954 47.933 1.00 61.19 108 ASN A CA 1
ATOM 876 C C . ASN A 1 108 ? -16.874 0.531 47.630 1.00 61.19 108 ASN A C 1
ATOM 878 O O . ASN A 1 108 ? -16.753 -0.287 48.540 1.00 61.19 108 ASN A O 1
ATOM 882 N N . SER A 1 109 ? -16.546 0.230 46.371 1.00 61.22 109 SER A N 1
ATOM 883 C CA . SER A 1 109 ? -15.879 -1.003 45.965 1.00 61.22 109 SER A CA 1
ATOM 884 C C . SER A 1 109 ? -14.575 -0.653 45.256 1.00 61.22 109 SER A C 1
ATOM 886 O O . SER A 1 109 ? -14.569 -0.281 44.083 1.00 61.22 109 SER A O 1
ATOM 888 N N . ALA A 1 110 ? -13.443 -0.815 45.948 1.00 50.62 110 ALA A N 1
ATOM 889 C CA . ALA A 1 110 ? -12.111 -0.601 45.370 1.00 50.62 110 ALA A CA 1
ATOM 890 C C . ALA A 1 110 ? -11.856 -1.461 44.110 1.00 50.62 110 ALA A C 1
ATOM 892 O O . ALA A 1 110 ? -11.050 -1.094 43.260 1.00 50.62 110 ALA A O 1
ATOM 893 N N . ARG A 1 111 ? -12.582 -2.580 43.960 1.00 52.31 111 ARG A N 1
ATOM 894 C CA . ARG A 1 111 ? -12.548 -3.458 42.780 1.00 52.31 111 ARG A CA 1
ATOM 895 C C . ARG A 1 111 ? -13.478 -3.010 41.643 1.00 52.31 111 ARG A C 1
ATOM 897 O O . ARG A 1 111 ? -13.192 -3.324 40.494 1.00 52.31 111 ARG A O 1
ATOM 904 N N . GLY A 1 112 ? -14.570 -2.297 41.928 1.00 52.47 112 GLY A N 1
ATOM 905 C CA . GLY A 1 112 ? -15.569 -1.910 40.921 1.00 52.47 112 GLY A CA 1
ATOM 906 C C . GLY A 1 112 ? -15.141 -0.729 40.046 1.00 52.47 112 GLY A C 1
ATOM 907 O O . GLY A 1 112 ? -15.370 -0.735 38.841 1.00 52.47 112 GLY A O 1
ATOM 908 N N . PHE A 1 113 ? -14.475 0.269 40.634 1.00 52.38 113 PHE A N 1
ATOM 909 C CA . PHE A 1 113 ? -14.086 1.489 39.916 1.00 52.38 113 PHE A CA 1
ATOM 910 C C . PHE A 1 113 ? -12.977 1.258 38.877 1.00 52.38 113 PHE A C 1
ATOM 912 O O . PHE A 1 113 ? -13.122 1.670 37.727 1.00 52.38 113 PHE A O 1
ATOM 919 N N . ILE A 1 114 ? -11.894 0.570 39.262 1.00 59.47 114 ILE A N 1
ATOM 920 C CA . ILE A 1 114 ? -10.766 0.282 38.359 1.00 59.47 114 ILE A CA 1
ATOM 921 C C . ILE A 1 114 ? -11.243 -0.565 37.169 1.00 59.47 114 ILE A C 1
ATOM 923 O O . ILE A 1 114 ? -10.963 -0.220 36.025 1.00 59.47 114 ILE A O 1
ATOM 927 N N . ARG A 1 115 ? -12.086 -1.578 37.414 1.00 66.62 115 ARG A N 1
ATOM 928 C CA . ARG A 1 115 ? -12.633 -2.446 36.358 1.00 66.62 115 ARG A CA 1
ATOM 929 C C . ARG A 1 115 ? -13.560 -1.720 35.380 1.00 66.62 115 ARG A C 1
ATOM 931 O O . ARG A 1 115 ? -13.553 -2.039 34.195 1.00 66.62 115 ARG A O 1
ATOM 938 N N . LEU A 1 116 ? -14.339 -0.732 35.827 1.00 71.50 116 LEU A N 1
ATOM 939 C CA . LEU A 1 116 ? -15.226 0.029 34.934 1.00 71.50 116 LEU A CA 1
ATOM 940 C C . LEU A 1 116 ? -14.442 0.943 33.980 1.00 71.50 116 LEU A C 1
ATOM 942 O O . LEU A 1 116 ? -14.781 1.062 32.804 1.00 71.50 116 LEU A O 1
ATOM 946 N N . LEU A 1 117 ? -13.369 1.569 34.464 1.00 72.62 117 LEU A N 1
ATOM 947 C CA . LEU A 1 117 ? -12.493 2.368 33.605 1.00 72.62 117 LEU A CA 1
ATOM 948 C C . LEU A 1 117 ? -11.666 1.494 32.659 1.00 72.62 117 LEU A C 1
ATOM 950 O O . LEU A 1 117 ? -11.508 1.845 31.491 1.00 72.62 117 LEU A O 1
ATOM 954 N N . GLU A 1 118 ? -11.159 0.359 33.139 1.00 77.06 118 GLU A N 1
ATOM 955 C CA . GLU A 1 118 ? -10.415 -0.595 32.314 1.00 77.06 118 GLU A CA 1
ATOM 956 C C . GLU A 1 118 ? -11.279 -1.163 31.186 1.00 77.06 118 GLU A C 1
ATOM 958 O O . GLU A 1 118 ? -10.846 -1.147 30.036 1.00 77.06 118 GLU A O 1
ATOM 963 N N . THR A 1 119 ? -12.515 -1.575 31.479 1.00 79.25 119 THR A N 1
ATOM 964 C CA . THR A 1 119 ? -13.445 -2.103 30.465 1.00 79.25 119 THR A CA 1
ATOM 965 C C . THR A 1 119 ? -13.776 -1.070 29.392 1.00 79.25 119 THR A C 1
ATOM 967 O O . THR A 1 119 ? -13.644 -1.378 28.213 1.00 79.25 119 THR A O 1
ATOM 970 N N . ARG A 1 120 ? -14.102 0.178 29.758 1.00 81.00 120 ARG A N 1
ATOM 971 C CA . ARG A 1 120 ? -14.357 1.250 28.772 1.00 81.00 120 ARG A CA 1
ATOM 972 C C . ARG A 1 120 ? -13.128 1.625 27.956 1.00 81.00 120 ARG A C 1
ATOM 974 O O . ARG A 1 120 ? -13.240 1.936 26.774 1.00 81.00 120 ARG A O 1
ATOM 981 N N . ARG A 1 121 ? -11.946 1.609 28.574 1.00 82.19 121 ARG A N 1
ATOM 982 C CA . ARG A 1 121 ? -10.696 1.859 27.853 1.00 82.19 121 ARG A CA 1
ATOM 983 C C . ARG A 1 121 ? -10.413 0.746 26.849 1.00 82.19 121 ARG A C 1
ATOM 985 O O . ARG A 1 121 ? -9.979 1.041 25.742 1.00 82.19 121 ARG A O 1
ATOM 992 N N . ILE A 1 122 ? -10.628 -0.507 27.236 1.00 83.75 122 ILE A N 1
ATOM 993 C CA . ILE A 1 122 ? -10.410 -1.663 26.363 1.00 83.75 122 ILE A CA 1
ATOM 994 C C . ILE A 1 122 ? -11.426 -1.677 25.227 1.00 83.75 122 ILE A C 1
ATOM 996 O O . ILE A 1 122 ? -11.016 -1.868 24.092 1.00 83.75 122 ILE A O 1
ATOM 1000 N N . ASP A 1 123 ? -12.691 -1.371 25.503 1.00 84.19 123 ASP A N 1
ATOM 1001 C CA . ASP A 1 123 ? -13.735 -1.195 24.489 1.00 84.19 123 ASP A CA 1
ATOM 1002 C C . ASP A 1 123 ? -13.357 -0.106 23.468 1.00 84.19 123 ASP A C 1
ATOM 1004 O O . ASP A 1 123 ? -13.300 -0.354 22.264 1.00 84.19 123 ASP A O 1
ATOM 1008 N N . GLY A 1 124 ? -12.950 1.076 23.945 1.00 84.38 124 GLY A N 1
ATOM 1009 C CA . GLY A 1 124 ? -12.516 2.166 23.070 1.00 84.38 124 GLY A CA 1
ATOM 1010 C C . GLY A 1 124 ? -11.266 1.838 22.244 1.00 84.38 124 GLY A C 1
ATOM 1011 O O . GLY A 1 124 ? -11.180 2.235 21.081 1.00 84.38 124 GLY A O 1
ATOM 1012 N N . LEU A 1 125 ? -10.298 1.115 22.821 1.00 85.38 125 LEU A N 1
ATOM 1013 C CA . LEU A 1 125 ? -9.092 0.669 22.113 1.00 85.38 125 LEU A CA 1
ATOM 1014 C C . LEU A 1 125 ? -9.373 -0.475 21.136 1.00 85.38 125 LEU A C 1
ATOM 1016 O O . LEU A 1 125 ? -8.721 -0.544 20.098 1.00 85.38 125 LEU A O 1
ATOM 1020 N N . TRP A 1 126 ? -10.328 -1.348 21.445 1.00 86.00 126 TRP A N 1
ATOM 1021 C CA . TRP A 1 126 ? -10.752 -2.416 20.551 1.00 86.00 126 TRP A CA 1
ATOM 1022 C C . TRP A 1 126 ? -11.487 -1.839 19.340 1.00 86.00 126 TRP A C 1
ATOM 1024 O O . TRP A 1 126 ? -11.090 -2.120 18.213 1.00 86.00 126 TRP A O 1
ATOM 1034 N N . SER A 1 127 ? -12.436 -0.923 19.549 1.00 87.19 127 SER A N 1
ATOM 1035 C CA . SER A 1 127 ? -13.093 -0.200 18.452 1.00 87.19 127 SER A CA 1
ATOM 1036 C C . SER A 1 127 ? -12.090 0.558 17.569 1.00 87.19 127 SER A C 1
ATOM 1038 O O . SER A 1 127 ? -12.213 0.561 16.344 1.00 87.19 127 SER A O 1
ATOM 1040 N N . LEU A 1 128 ? -11.049 1.149 18.169 1.00 87.62 128 LEU A N 1
ATOM 1041 C CA . LEU A 1 128 ? -9.959 1.778 17.419 1.00 87.62 128 LEU A CA 1
ATOM 1042 C C . LEU A 1 128 ? -9.179 0.753 16.575 1.00 87.62 128 LEU A C 1
ATOM 1044 O O . LEU A 1 128 ? -8.851 1.038 15.426 1.00 87.62 128 LEU A O 1
ATOM 1048 N N . ALA A 1 129 ? -8.865 -0.418 17.135 1.00 87.75 129 ALA A N 1
ATOM 1049 C CA . ALA A 1 129 ? -8.145 -1.474 16.426 1.00 87.75 129 ALA A CA 1
ATOM 1050 C C . ALA A 1 129 ? -8.955 -2.023 15.240 1.00 87.75 129 ALA A C 1
ATOM 1052 O O . ALA A 1 129 ? -8.404 -2.138 14.146 1.00 87.75 129 ALA A O 1
ATOM 1053 N N . ASP A 1 130 ? -10.255 -2.266 15.430 1.00 89.62 130 ASP A N 1
ATOM 1054 C CA . ASP A 1 130 ? -11.170 -2.695 14.364 1.00 89.62 130 ASP A CA 1
ATOM 1055 C C . ASP A 1 130 ? -11.216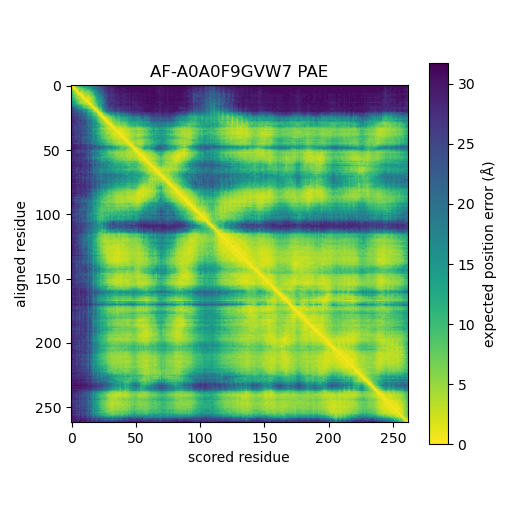 -1.665 13.225 1.00 89.62 130 ASP A C 1
ATOM 1057 O O . ASP A 1 130 ? -11.084 -2.027 12.056 1.00 89.62 130 ASP A O 1
ATOM 1061 N N . LEU A 1 131 ? -11.304 -0.370 13.552 1.00 90.38 131 LEU A N 1
ATOM 1062 C CA . LEU A 1 131 ? -11.329 0.696 12.548 1.00 90.38 131 LEU A CA 1
ATOM 1063 C C . LEU A 1 131 ? -10.009 0.804 11.767 1.00 90.38 131 LEU A C 1
ATOM 1065 O O . LEU A 1 131 ? -10.027 1.009 10.551 1.00 90.38 131 LEU A O 1
ATOM 1069 N N . ILE A 1 132 ? -8.863 0.675 12.449 1.00 88.88 132 ILE A N 1
ATOM 1070 C CA . ILE A 1 132 ? -7.542 0.676 11.801 1.00 88.88 132 ILE A CA 1
ATOM 1071 C C . ILE A 1 132 ? -7.433 -0.501 10.832 1.00 88.88 132 ILE A C 1
ATOM 1073 O O . ILE A 1 132 ? -6.995 -0.312 9.698 1.00 88.88 132 ILE A O 1
ATOM 1077 N N . GLU A 1 133 ? -7.836 -1.694 11.263 1.00 90.19 133 GLU A N 1
ATOM 1078 C CA . GLU A 1 133 ? -7.778 -2.902 10.443 1.00 90.19 133 GLU A CA 1
ATOM 1079 C C . GLU A 1 133 ? -8.701 -2.787 9.225 1.00 90.19 133 GLU A C 1
ATOM 1081 O O . GLU A 1 133 ? -8.265 -3.000 8.096 1.00 90.19 133 GLU A O 1
ATOM 1086 N N . GLU A 1 134 ? -9.951 -2.363 9.422 1.00 90.00 134 GLU A N 1
ATOM 1087 C CA . GLU A 1 134 ? -10.917 -2.202 8.336 1.00 90.00 134 GLU A CA 1
ATOM 1088 C C . GLU A 1 134 ? -10.433 -1.194 7.284 1.00 90.00 134 GLU A C 1
ATOM 1090 O O . GLU A 1 134 ? -10.497 -1.467 6.082 1.00 90.00 134 GLU A O 1
ATOM 1095 N N . ARG A 1 135 ? -9.930 -0.030 7.716 1.00 89.94 135 ARG A N 1
ATOM 1096 C CA . ARG A 1 135 ? -9.486 1.027 6.795 1.00 89.94 135 ARG A CA 1
ATOM 1097 C C . ARG A 1 135 ? -8.168 0.694 6.104 1.00 89.94 135 ARG A C 1
ATOM 1099 O O . ARG A 1 135 ? -7.989 1.078 4.952 1.00 89.94 135 ARG A O 1
ATOM 1106 N N . PHE A 1 136 ? -7.274 -0.063 6.738 1.00 89.38 136 PHE A N 1
ATOM 1107 C CA . PHE A 1 136 ? -6.008 -0.475 6.124 1.00 89.38 136 PHE A CA 1
ATOM 1108 C C . PHE A 1 136 ? -6.206 -1.336 4.865 1.00 89.38 136 PHE A C 1
ATOM 1110 O O . PHE A 1 136 ? -5.418 -1.241 3.918 1.00 89.38 136 PHE A O 1
ATOM 1117 N N . TRP A 1 137 ? -7.279 -2.130 4.820 1.00 89.38 137 TRP A N 1
ATOM 1118 C CA . TRP A 1 137 ? -7.619 -3.003 3.690 1.00 89.38 137 TRP A CA 1
ATOM 1119 C C . TRP A 1 137 ? -8.600 -2.390 2.686 1.00 89.38 137 TRP A C 1
ATOM 1121 O O . TRP A 1 137 ? -9.038 -3.085 1.769 1.00 89.38 137 TRP A O 1
ATOM 1131 N N . LYS A 1 138 ? -8.937 -1.103 2.816 1.00 90.44 138 LYS A N 1
ATOM 1132 C CA . LYS A 1 138 ? -9.843 -0.396 1.903 1.00 90.44 138 LYS A CA 1
ATOM 1133 C C . LYS A 1 138 ? -9.130 0.731 1.165 1.00 90.44 138 LYS A C 1
ATOM 1135 O O . LYS A 1 138 ? -8.118 1.270 1.608 1.00 90.44 138 LYS A O 1
ATOM 1140 N N . THR A 1 139 ? -9.659 1.069 -0.002 1.00 89.75 139 THR A N 1
ATOM 1141 C CA . THR A 1 139 ? -9.345 2.336 -0.668 1.00 89.75 139 THR A CA 1
ATOM 1142 C C . THR A 1 139 ? -10.149 3.475 -0.032 1.00 89.75 139 THR A C 1
ATOM 1144 O O . THR A 1 139 ? -11.123 3.199 0.673 1.00 89.75 139 THR A O 1
ATOM 1147 N N . PRO A 1 140 ? -9.765 4.744 -0.259 1.00 89.62 140 PRO A N 1
ATOM 1148 C CA . PRO A 1 140 ? -10.591 5.891 0.112 1.00 89.62 140 PRO A CA 1
ATOM 1149 C C . PRO A 1 140 ? -11.973 5.821 -0.539 1.00 89.62 140 PRO A C 1
ATOM 1151 O O . PRO A 1 140 ? -12.163 5.140 -1.557 1.00 89.62 140 PRO A O 1
ATOM 1154 N N . ASP A 1 141 ? -12.936 6.540 0.030 1.00 89.12 141 ASP A N 1
ATOM 1155 C CA . ASP A 1 141 ? -14.320 6.455 -0.426 1.00 89.12 14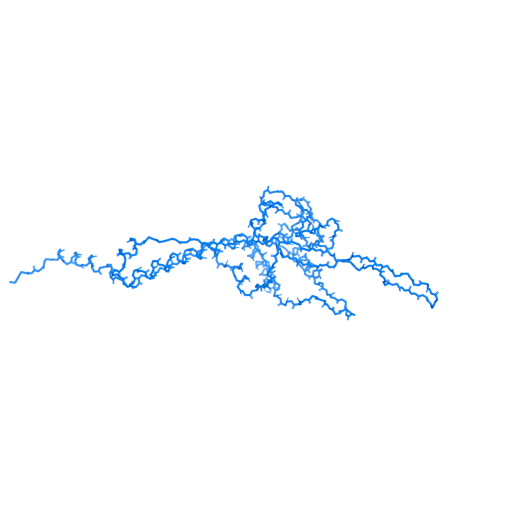1 ASP A CA 1
ATOM 1156 C C . ASP A 1 141 ? -14.484 7.088 -1.821 1.00 89.12 141 ASP A C 1
ATOM 1158 O O . ASP A 1 141 ? -15.260 6.588 -2.633 1.00 89.12 141 ASP A O 1
ATOM 1162 N N . SER A 1 142 ? -13.693 8.123 -2.131 1.00 88.38 142 SER A N 1
ATOM 1163 C CA . SER A 1 142 ? -13.649 8.799 -3.436 1.00 88.38 142 SER A CA 1
ATOM 1164 C C . SER A 1 142 ? -12.270 9.413 -3.715 1.00 88.38 142 SER A C 1
ATOM 1166 O O . SER A 1 142 ? -11.406 9.467 -2.839 1.00 88.38 142 SER A O 1
ATOM 1168 N N . SER A 1 143 ? -12.062 9.956 -4.919 1.00 83.69 143 SER A N 1
ATOM 1169 C CA . SER A 1 143 ? -10.812 10.644 -5.284 1.00 83.69 143 SER A CA 1
ATOM 1170 C C . SER A 1 143 ? -10.536 11.942 -4.519 1.00 83.69 143 SER A C 1
ATOM 1172 O O . SER A 1 143 ? -9.430 12.470 -4.610 1.00 83.69 143 SER A O 1
ATOM 1174 N N . THR A 1 144 ? -11.538 12.490 -3.832 1.00 84.50 144 THR A N 1
ATOM 1175 C CA . THR A 1 144 ? -11.437 13.735 -3.053 1.00 84.50 144 THR A CA 1
ATOM 1176 C C . THR A 1 144 ? -11.502 13.493 -1.548 1.00 84.50 144 THR A C 1
ATOM 1178 O O . THR A 1 144 ? -11.593 14.452 -0.792 1.00 84.50 144 THR A O 1
ATOM 1181 N N . ASP A 1 145 ? -11.517 12.232 -1.117 1.00 83.31 145 ASP A N 1
ATOM 1182 C CA . ASP A 1 145 ? -11.564 11.867 0.294 1.00 83.31 145 ASP A CA 1
ATOM 1183 C C . ASP A 1 145 ? -10.211 12.149 0.961 1.00 83.31 145 ASP A C 1
ATOM 1185 O O . ASP A 1 145 ? -9.206 11.502 0.663 1.00 83.31 145 ASP A O 1
ATOM 1189 N N . ASP A 1 146 ? -10.200 13.143 1.846 1.00 83.25 146 ASP A N 1
ATOM 1190 C CA . ASP A 1 146 ? -9.067 13.540 2.682 1.00 83.25 146 ASP A CA 1
ATOM 1191 C C . ASP A 1 146 ? -9.215 13.082 4.144 1.00 83.25 146 ASP A C 1
ATOM 1193 O O . ASP A 1 146 ? -8.307 13.274 4.958 1.00 83.25 146 ASP A O 1
ATOM 1197 N N . LEU A 1 147 ? -10.341 12.447 4.483 1.00 87.38 147 LEU A N 1
ATOM 1198 C CA . LEU A 1 147 ? -10.652 12.001 5.835 1.00 87.38 147 LEU A CA 1
ATOM 1199 C C . LEU A 1 147 ? -10.026 10.637 6.124 1.00 87.38 147 LEU A C 1
ATOM 1201 O O . LEU A 1 147 ? -9.456 10.424 7.199 1.00 87.38 147 LEU A O 1
ATOM 1205 N N . ASN A 1 148 ? -10.155 9.705 5.179 1.00 88.44 148 ASN A N 1
ATOM 1206 C CA . ASN A 1 148 ? -9.715 8.331 5.370 1.00 88.44 148 ASN A CA 1
ATOM 1207 C C . ASN A 1 148 ? -8.257 8.124 4.928 1.00 88.44 148 ASN A C 1
ATOM 1209 O O . ASN A 1 148 ? -7.847 8.605 3.869 1.00 88.44 148 ASN A O 1
ATOM 1213 N N . PRO A 1 149 ? -7.468 7.338 5.685 1.00 88.50 149 PRO A N 1
ATOM 1214 C CA . PRO A 1 149 ? -6.117 6.995 5.274 1.00 88.50 149 PRO A CA 1
ATOM 1215 C C . PRO A 1 149 ? -6.129 6.135 4.006 1.00 88.50 149 PRO A C 1
ATOM 1217 O O . PRO A 1 149 ? -7.015 5.308 3.790 1.00 88.50 149 PRO A O 1
ATOM 1220 N N . TYR A 1 150 ? -5.094 6.288 3.183 1.00 90.19 150 TYR A N 1
ATOM 1221 C CA . TYR A 1 150 ? -4.938 5.500 1.963 1.00 90.19 150 TYR A CA 1
ATOM 1222 C C . TYR A 1 150 ? -4.435 4.094 2.319 1.00 90.19 150 TYR A C 1
ATOM 1224 O O . TYR A 1 150 ? -3.266 3.919 2.669 1.00 90.19 150 TYR A O 1
ATOM 1232 N N . GLY A 1 151 ? -5.323 3.098 2.264 1.00 89.00 151 GLY A N 1
ATOM 1233 C CA . GLY A 1 151 ? -4.998 1.704 2.570 1.00 89.00 151 GLY A CA 1
ATOM 1234 C C . GLY A 1 151 ? -4.155 1.007 1.497 1.00 89.00 151 GLY A C 1
ATOM 1235 O O . GLY A 1 151 ? -3.814 1.566 0.453 1.00 89.00 151 GLY A O 1
ATOM 1236 N N . VAL A 1 152 ? -3.821 -0.261 1.736 1.00 89.00 152 VAL A N 1
ATOM 1237 C CA . VAL A 1 152 ? -2.966 -1.066 0.843 1.00 89.00 152 VAL A CA 1
ATOM 1238 C C . VAL A 1 152 ? -3.495 -1.143 -0.596 1.00 89.00 152 VAL A C 1
ATOM 1240 O O . VAL A 1 152 ? -2.691 -0.948 -1.514 1.00 89.00 152 VAL A O 1
ATOM 1243 N N . PRO A 1 153 ? -4.803 -1.367 -0.845 1.00 88.06 153 PRO A N 1
ATOM 1244 C CA . PRO A 1 153 ? -5.310 -1.474 -2.213 1.00 88.06 153 PRO A CA 1
ATOM 1245 C C . PRO A 1 153 ? -5.225 -0.168 -3.017 1.00 88.06 153 PRO A C 1
ATOM 1247 O O . PRO A 1 153 ? -5.331 -0.210 -4.237 1.00 88.06 153 PRO A O 1
ATOM 1250 N N . TYR A 1 154 ? -5.014 0.984 -2.365 1.00 89.19 154 TYR A N 1
ATOM 1251 C CA . TYR A 1 154 ? -4.802 2.257 -3.060 1.00 89.19 154 TYR A CA 1
ATOM 1252 C C . TYR A 1 154 ? -3.429 2.308 -3.746 1.00 89.19 154 TYR A C 1
ATOM 1254 O O . TYR A 1 154 ? -3.290 2.867 -4.828 1.00 89.19 154 TYR A O 1
ATOM 1262 N N . TYR A 1 155 ? -2.409 1.711 -3.123 1.00 87.00 155 TYR A N 1
ATOM 1263 C CA . TYR A 1 155 ? -1.047 1.666 -3.663 1.00 87.00 155 TYR A CA 1
ATOM 1264 C C . TYR A 1 155 ? -0.786 0.424 -4.523 1.00 87.00 155 TYR A C 1
ATOM 1266 O O . TYR A 1 155 ? 0.104 0.430 -5.374 1.00 87.00 155 TYR A O 1
ATOM 1274 N N . LEU A 1 156 ? -1.532 -0.658 -4.289 1.00 86.75 156 LEU A N 1
ATOM 1275 C CA . LEU A 1 156 ? -1.469 -1.893 -5.067 1.00 86.75 156 LEU A CA 1
ATOM 1276 C C . LEU A 1 156 ? -2.701 -2.000 -5.967 1.00 86.75 156 LEU A C 1
ATOM 1278 O O . LEU A 1 156 ? -3.684 -2.649 -5.620 1.00 86.75 156 LEU A O 1
ATOM 1282 N N . ASN A 1 157 ? -2.616 -1.378 -7.142 1.00 84.69 157 ASN A N 1
ATOM 1283 C CA . ASN A 1 157 ? -3.733 -1.306 -8.076 1.00 84.69 157 ASN A CA 1
ATOM 1284 C C . ASN A 1 157 ? -4.000 -2.644 -8.766 1.00 84.69 157 ASN A C 1
ATOM 1286 O O . ASN A 1 157 ? -3.083 -3.372 -9.163 1.00 84.69 157 ASN A O 1
ATOM 1290 N N . PHE A 1 158 ? -5.277 -2.943 -8.971 1.00 80.56 158 PHE A N 1
ATOM 1291 C CA . PHE A 1 158 ? -5.696 -4.095 -9.758 1.00 80.56 158 PHE A CA 1
ATOM 1292 C C . PHE A 1 158 ? -5.678 -3.773 -11.258 1.00 80.56 158 PHE A C 1
ATOM 1294 O O . PHE A 1 158 ? -5.561 -2.620 -11.682 1.00 80.56 158 PHE A O 1
ATOM 1301 N N . LEU A 1 159 ? -5.782 -4.817 -12.081 1.00 81.81 159 LEU A N 1
ATOM 1302 C CA . LEU A 1 159 ? -6.053 -4.637 -13.505 1.00 81.81 159 LEU A CA 1
ATOM 1303 C C . LEU A 1 159 ? -7.410 -3.957 -13.699 1.00 81.81 159 LEU A C 1
ATOM 1305 O O . LEU A 1 159 ? -8.364 -4.238 -12.975 1.00 81.81 159 LEU A O 1
ATOM 1309 N N . ALA A 1 160 ? -7.496 -3.106 -14.721 1.00 74.81 160 ALA A N 1
ATOM 1310 C CA . ALA A 1 160 ? -8.767 -2.541 -15.151 1.00 74.81 160 ALA A CA 1
ATOM 1311 C C . ALA A 1 160 ? -9.770 -3.657 -15.499 1.00 74.81 160 ALA A C 1
ATOM 1313 O O . ALA A 1 160 ? -9.390 -4.718 -16.005 1.00 74.81 160 ALA A O 1
ATOM 1314 N N . GLY A 1 161 ? -11.058 -3.408 -15.248 1.00 72.12 161 GLY A N 1
ATOM 1315 C CA . GLY A 1 161 ? -12.122 -4.374 -15.519 1.00 72.12 161 GLY A CA 1
ATOM 1316 C C . GLY A 1 161 ? -12.073 -4.891 -16.961 1.00 72.12 161 GLY A C 1
ATOM 1317 O O . GLY A 1 161 ? -12.092 -4.111 -17.909 1.00 72.12 161 GLY A O 1
ATOM 1318 N N . GLY A 1 162 ? -11.982 -6.214 -17.124 1.00 72.31 162 GLY A N 1
ATOM 1319 C CA . GLY A 1 162 ? -11.905 -6.880 -18.430 1.00 72.31 162 GLY A CA 1
ATOM 1320 C C . GLY A 1 162 ? -10.495 -7.029 -19.017 1.00 72.31 162 GLY A C 1
ATOM 1321 O O . GLY A 1 162 ? -10.337 -7.720 -20.023 1.00 72.31 162 GLY A O 1
ATOM 1322 N N . ALA A 1 163 ? -9.458 -6.451 -18.402 1.00 79.06 163 ALA A N 1
ATOM 1323 C CA . ALA A 1 163 ? -8.080 -6.678 -18.823 1.00 79.06 163 ALA A CA 1
ATOM 1324 C C . ALA A 1 163 ? -7.564 -8.031 -18.304 1.00 79.06 163 ALA A C 1
ATOM 1326 O O . ALA A 1 163 ? -7.590 -8.307 -17.108 1.00 79.06 163 ALA A O 1
ATOM 1327 N N . THR A 1 164 ? -7.057 -8.871 -19.208 1.00 82.50 164 THR A N 1
ATOM 1328 C CA . THR A 1 164 ? -6.553 -10.221 -18.882 1.00 82.50 164 THR A CA 1
ATOM 1329 C C . THR A 1 164 ? -5.041 -10.364 -19.054 1.00 82.50 164 THR A C 1
ATOM 1331 O O . THR A 1 164 ? -4.471 -11.396 -18.707 1.00 82.50 164 THR A O 1
ATOM 1334 N N . THR A 1 165 ? -4.373 -9.353 -19.611 1.00 84.62 165 THR A N 1
ATOM 1335 C CA . THR A 1 165 ? -2.945 -9.417 -19.937 1.00 84.62 165 THR A CA 1
ATOM 1336 C C . THR A 1 165 ? -2.089 -9.129 -18.709 1.00 84.62 165 THR A C 1
ATOM 1338 O O . THR A 1 165 ? -2.053 -7.995 -18.224 1.00 84.62 165 THR A O 1
ATOM 1341 N N . ALA A 1 166 ? -1.347 -10.139 -18.251 1.00 85.88 166 ALA A N 1
ATOM 1342 C CA . ALA A 1 166 ? -0.370 -9.989 -17.179 1.00 85.88 166 ALA A CA 1
ATOM 1343 C C . ALA A 1 166 ? 0.752 -9.012 -17.572 1.00 85.88 166 ALA A C 1
ATOM 1345 O O . ALA A 1 166 ? 1.275 -9.055 -18.690 1.00 85.88 166 ALA A O 1
ATOM 1346 N N . GLY A 1 167 ? 1.130 -8.125 -16.653 1.00 87.69 167 GLY A N 1
ATOM 1347 C CA . GLY A 1 167 ? 2.155 -7.116 -16.909 1.00 87.69 167 GLY A CA 1
ATOM 1348 C C . GLY A 1 167 ? 2.165 -5.996 -15.878 1.00 87.69 167 GLY A C 1
ATOM 1349 O O . GLY A 1 167 ? 1.454 -6.049 -14.877 1.00 87.69 167 GLY A O 1
ATOM 1350 N N . PHE A 1 168 ? 2.945 -4.949 -16.148 1.00 86.12 168 PHE A N 1
ATOM 1351 C CA . PHE A 1 168 ? 2.903 -3.688 -15.396 1.00 86.12 168 PHE A CA 1
ATOM 1352 C C . PHE A 1 168 ? 1.678 -2.856 -15.812 1.00 86.12 168 PHE A C 1
ATOM 1354 O O . PHE A 1 168 ? 1.804 -1.770 -16.366 1.00 86.12 168 PHE A O 1
ATOM 1361 N N . ASN A 1 169 ? 0.494 -3.432 -15.595 1.00 83.94 169 ASN A N 1
ATOM 1362 C CA . ASN A 1 169 ? -0.803 -2.919 -16.041 1.00 83.94 169 ASN A CA 1
ATOM 1363 C C . ASN A 1 169 ? -1.758 -2.638 -14.863 1.00 83.94 169 ASN A C 1
ATOM 1365 O O . ASN A 1 169 ? -2.949 -2.415 -15.083 1.00 83.94 169 ASN A O 1
ATOM 1369 N N . GLY A 1 170 ? -1.265 -2.659 -13.618 1.00 78.38 170 GLY A N 1
ATOM 1370 C CA . GLY A 1 170 ? -2.014 -2.181 -12.454 1.00 78.38 170 GLY A CA 1
ATOM 1371 C C . GLY A 1 170 ? -2.089 -0.654 -12.475 1.00 78.38 170 GLY A C 1
ATOM 1372 O O . GLY A 1 170 ? -1.263 0.034 -11.881 1.00 78.38 170 GLY A O 1
ATOM 1373 N N . LEU A 1 171 ? -3.024 -0.117 -13.259 1.00 70.94 171 LEU A N 1
ATOM 1374 C CA . LEU A 1 171 ? -3.057 1.311 -13.598 1.00 70.94 171 LEU A CA 1
ATOM 1375 C C . LEU A 1 171 ? -4.152 2.081 -12.865 1.00 70.94 171 LEU A C 1
ATOM 1377 O O . LEU A 1 171 ? -3.998 3.284 -12.672 1.00 70.94 171 LEU A O 1
ATOM 1381 N N . SER A 1 172 ? -5.240 1.412 -12.483 1.00 77.81 172 SER A N 1
ATOM 1382 C CA . SER A 1 172 ? -6.453 2.067 -11.998 1.00 77.81 172 SER A CA 1
ATOM 1383 C C . SER A 1 172 ? -6.681 1.785 -10.518 1.00 77.81 172 SER A C 1
ATOM 1385 O O . SER A 1 172 ? -6.947 0.649 -10.129 1.00 77.81 172 SER A O 1
ATOM 1387 N N . VAL A 1 173 ? -6.619 2.839 -9.709 1.00 83.69 173 VAL A N 1
ATOM 1388 C CA . VAL A 1 173 ? -7.162 2.858 -8.350 1.00 83.69 173 VAL A CA 1
ATOM 1389 C C . VAL A 1 173 ? -8.677 2.738 -8.470 1.00 83.69 173 VAL A C 1
ATOM 1391 O O . VAL A 1 173 ? -9.276 3.490 -9.238 1.00 83.69 173 VAL A O 1
ATOM 1394 N N . VAL A 1 174 ? -9.290 1.822 -7.723 1.00 86.44 174 VAL A N 1
ATOM 1395 C CA . VAL A 1 174 ? -10.751 1.690 -7.622 1.00 86.44 174 VAL A CA 1
ATOM 1396 C C . VAL A 1 174 ? -11.171 2.161 -6.233 1.00 86.44 174 VAL A C 1
ATOM 1398 O O . VAL A 1 174 ? -10.783 1.561 -5.228 1.00 86.44 174 VAL A O 1
ATOM 1401 N N . PHE A 1 175 ? -11.922 3.255 -6.165 1.00 87.88 175 PHE A N 1
ATOM 1402 C CA . PHE A 1 175 ? -12.456 3.791 -4.912 1.00 87.88 175 PHE A CA 1
ATOM 1403 C C . PHE A 1 175 ? -13.691 3.002 -4.461 1.00 87.88 175 PHE A C 1
ATOM 1405 O O . PHE A 1 175 ? -14.271 2.239 -5.240 1.00 87.88 175 PHE A O 1
ATOM 1412 N N . GLN A 1 176 ? -14.093 3.155 -3.196 1.00 86.19 176 GLN A N 1
ATOM 1413 C CA . GLN A 1 176 ? -15.251 2.421 -2.663 1.00 86.19 176 GLN A CA 1
ATOM 1414 C C . GLN A 1 176 ? -16.571 2.826 -3.340 1.00 86.19 176 GLN A C 1
ATOM 1416 O O . GLN A 1 176 ? -17.483 2.007 -3.430 1.00 86.19 176 GLN A O 1
ATOM 1421 N N . ASP A 1 177 ? -16.663 4.049 -3.871 1.00 86.06 177 ASP A N 1
ATOM 1422 C CA . ASP A 1 177 ? -17.797 4.521 -4.677 1.00 86.06 177 ASP A CA 1
ATOM 1423 C C . ASP A 1 177 ? -17.859 3.914 -6.099 1.00 86.06 177 ASP A C 1
ATOM 1425 O O . ASP A 1 177 ? -18.797 4.181 -6.854 1.00 86.06 177 ASP A O 1
ATOM 1429 N N . GLY A 1 178 ? -16.880 3.082 -6.472 1.00 81.94 178 GLY A N 1
ATOM 1430 C CA . GLY A 1 178 ? -16.774 2.448 -7.785 1.00 81.94 178 GLY A CA 1
ATOM 1431 C C . GLY A 1 178 ? -16.146 3.334 -8.863 1.00 81.94 178 GLY A C 1
ATOM 1432 O O . GLY A 1 178 ? -15.974 2.881 -9.998 1.00 81.94 178 GLY A O 1
ATOM 1433 N N . THR A 1 179 ? -15.774 4.575 -8.541 1.00 85.75 179 THR A N 1
ATOM 1434 C CA . THR A 1 179 ? -15.008 5.424 -9.453 1.00 85.75 179 THR A CA 1
ATOM 1435 C C . THR A 1 179 ? -13.572 4.925 -9.574 1.00 85.75 179 THR A C 1
ATOM 1437 O O . THR A 1 179 ? -13.027 4.257 -8.691 1.00 85.75 179 THR A O 1
ATOM 1440 N N . THR A 1 180 ? -12.942 5.234 -10.707 1.00 86.56 180 THR A N 1
ATOM 1441 C CA . THR A 1 180 ? -11.570 4.810 -10.987 1.00 86.56 180 THR A CA 1
ATOM 1442 C C . THR A 1 180 ? -10.673 5.993 -11.305 1.00 86.56 180 THR A C 1
ATOM 1444 O O . THR A 1 180 ? -11.071 6.876 -12.063 1.00 86.56 180 THR A O 1
ATOM 1447 N N . SER A 1 181 ? -9.438 5.975 -10.808 1.00 85.69 181 SER A N 1
ATOM 1448 C CA . SER A 1 181 ? -8.410 6.973 -11.121 1.00 85.69 181 SER A CA 1
ATOM 1449 C C . SER A 1 181 ? -7.128 6.302 -11.596 1.00 85.69 181 SER A C 1
ATOM 1451 O O . SER A 1 181 ? -6.723 5.275 -11.066 1.00 85.69 181 SER A O 1
ATOM 1453 N N . VAL A 1 182 ? -6.458 6.908 -12.576 1.00 84.56 182 VAL A N 1
ATOM 1454 C CA . VAL A 1 182 ? -5.105 6.508 -13.012 1.00 84.56 182 VAL A CA 1
ATOM 1455 C C . VAL A 1 182 ? -3.994 7.202 -12.217 1.00 84.56 182 VAL A C 1
ATOM 1457 O O . VAL A 1 182 ? -2.809 6.965 -12.452 1.00 84.56 182 VAL A O 1
ATOM 1460 N N . THR A 1 183 ? -4.375 8.086 -11.295 1.00 86.44 183 THR A N 1
ATOM 1461 C CA . THR A 1 183 ? -3.469 8.849 -10.439 1.00 86.44 183 THR A CA 1
ATOM 1462 C C . THR A 1 183 ? -3.460 8.251 -9.040 1.00 86.44 183 THR A C 1
ATOM 1464 O O . THR A 1 183 ? -4.497 8.204 -8.378 1.00 86.44 183 THR A O 1
ATOM 1467 N N . CYS A 1 184 ? -2.276 7.844 -8.588 1.00 86.19 184 CYS A N 1
ATOM 1468 C CA . CYS A 1 184 ? -2.018 7.320 -7.252 1.00 86.19 184 CYS A CA 1
ATOM 1469 C C . CYS A 1 184 ? -0.993 8.220 -6.553 1.00 86.19 184 CYS A C 1
ATOM 1471 O O . CYS A 1 184 ? 0.120 8.390 -7.053 1.00 86.19 184 CYS A O 1
ATOM 1473 N N . ALA A 1 185 ? -1.369 8.787 -5.403 1.00 85.12 185 ALA A N 1
ATOM 1474 C CA . ALA A 1 185 ? -0.538 9.663 -4.570 1.00 85.12 185 ALA A CA 1
ATOM 1475 C C . ALA A 1 185 ? 0.118 10.831 -5.343 1.00 85.12 185 ALA A C 1
ATOM 1477 O O . ALA A 1 185 ? 1.292 11.142 -5.156 1.00 85.12 185 ALA A O 1
ATOM 1478 N N . GLY A 1 186 ? -0.641 11.443 -6.261 1.00 84.38 186 GLY A N 1
ATOM 1479 C CA . GLY A 1 186 ? -0.192 12.565 -7.097 1.00 84.38 186 GLY A CA 1
ATOM 1480 C C . GLY A 1 186 ? 0.489 12.174 -8.414 1.00 84.38 186 GLY A C 1
ATOM 1481 O O . GLY A 1 186 ? 0.699 13.038 -9.261 1.00 84.38 186 GLY A O 1
ATOM 1482 N N . ILE A 1 187 ? 0.772 10.885 -8.643 1.00 87.06 187 ILE A N 1
ATOM 1483 C CA . ILE A 1 187 ? 1.462 10.403 -9.850 1.00 87.06 187 ILE A CA 1
ATOM 1484 C C . ILE A 1 187 ? 0.487 9.668 -10.768 1.00 87.06 187 ILE A C 1
ATOM 1486 O O . ILE A 1 187 ? -0.131 8.678 -10.371 1.00 87.06 187 ILE A O 1
ATOM 1490 N N . SER A 1 188 ? 0.366 10.137 -12.012 1.00 86.19 188 SER A N 1
ATOM 1491 C CA . SER A 1 188 ? -0.433 9.474 -13.047 1.00 86.19 188 SER A CA 1
ATOM 1492 C C . SER A 1 188 ? 0.367 8.378 -13.740 1.00 86.19 188 SER A C 1
ATOM 1494 O O . SER A 1 188 ? 1.432 8.634 -14.304 1.00 86.19 188 SER A O 1
ATOM 1496 N N . THR A 1 189 ? -0.190 7.170 -13.786 1.00 82.56 189 THR A N 1
ATOM 1497 C CA . THR A 1 189 ? 0.387 6.038 -14.526 1.00 82.56 189 THR A CA 1
ATOM 1498 C C . THR A 1 189 ? 0.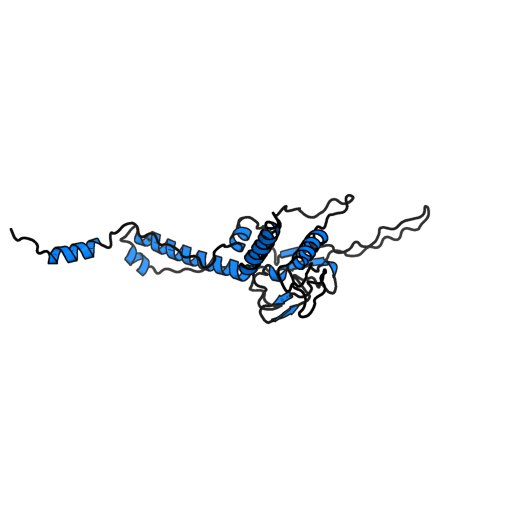321 6.216 -16.047 1.00 82.56 189 THR A C 1
ATOM 1500 O O . THR A 1 189 ? 0.990 5.494 -16.781 1.00 82.56 189 THR A O 1
ATOM 1503 N N . THR A 1 190 ? -0.447 7.196 -16.539 1.00 85.12 190 THR A N 1
ATOM 1504 C CA . THR A 1 190 ? -0.458 7.566 -17.964 1.00 85.12 190 THR A CA 1
ATOM 1505 C C . THR A 1 190 ? 0.778 8.383 -18.332 1.00 85.12 190 THR A C 1
ATOM 1507 O O . THR A 1 190 ? 1.394 8.134 -19.365 1.00 85.12 190 THR A O 1
ATOM 1510 N N . THR A 1 191 ? 1.157 9.338 -17.478 1.00 86.00 191 THR A N 1
ATOM 1511 C CA . THR A 1 191 ? 2.345 10.181 -17.680 1.00 86.00 191 THR A CA 1
ATOM 1512 C C . THR A 1 191 ? 3.626 9.424 -17.348 1.00 86.00 191 THR A C 1
ATOM 1514 O O . THR A 1 191 ? 4.607 9.526 -18.077 1.00 86.00 191 THR A O 1
ATOM 1517 N N . GLU A 1 192 ? 3.595 8.615 -16.285 1.00 86.88 192 GLU A N 1
ATOM 1518 C CA . GLU A 1 192 ? 4.725 7.812 -15.820 1.00 86.88 192 GLU A CA 1
ATOM 1519 C C . GLU A 1 192 ? 4.357 6.318 -15.780 1.00 86.88 192 GLU A C 1
ATOM 1521 O O . GLU A 1 192 ? 4.083 5.764 -14.711 1.00 86.88 192 GLU A O 1
ATOM 1526 N N . PRO A 1 193 ? 4.390 5.606 -16.926 1.00 85.56 193 PRO A N 1
ATOM 1527 C CA . PRO A 1 193 ? 4.023 4.186 -16.994 1.00 85.56 193 PRO A CA 1
ATOM 1528 C C . PRO A 1 193 ? 4.874 3.272 -16.104 1.00 85.56 193 PRO A C 1
ATOM 1530 O O . PRO A 1 193 ? 4.463 2.168 -15.757 1.00 85.56 193 PRO A O 1
ATOM 1533 N N . ARG A 1 194 ? 6.073 3.725 -15.709 1.00 85.69 194 ARG A N 1
ATOM 1534 C CA . ARG A 1 194 ? 6.976 2.998 -14.800 1.00 85.69 194 ARG A CA 1
ATOM 1535 C C . ARG A 1 194 ? 6.470 2.939 -13.358 1.00 85.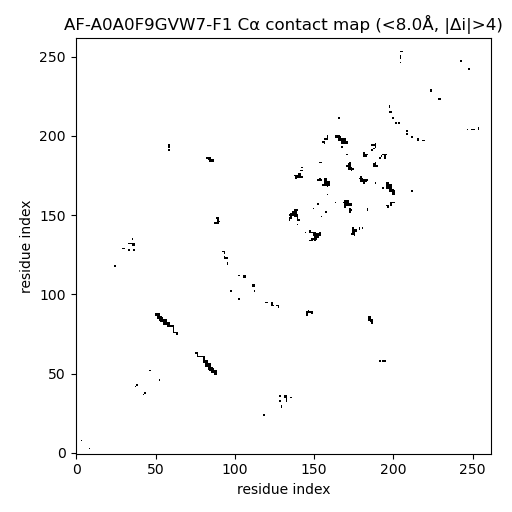69 194 ARG A C 1
ATOM 1537 O O . ARG A 1 194 ? 7.007 2.154 -12.582 1.00 85.69 194 ARG A O 1
ATOM 1544 N N . TRP A 1 195 ? 5.474 3.752 -13.005 1.00 86.75 195 TRP A N 1
ATOM 1545 C CA . TRP A 1 195 ? 4.843 3.739 -11.686 1.00 86.75 195 TRP A CA 1
ATOM 1546 C C . TRP A 1 195 ? 3.873 2.566 -11.490 1.00 86.75 195 TRP A C 1
ATOM 1548 O O . TRP A 1 195 ? 3.556 2.211 -10.359 1.00 86.75 195 TRP A O 1
ATOM 1558 N N . ALA A 1 196 ? 3.419 1.937 -12.576 1.00 86.94 196 ALA A N 1
ATOM 1559 C CA . ALA A 1 196 ? 2.461 0.840 -12.519 1.00 86.94 196 ALA A CA 1
ATOM 1560 C C . ALA A 1 196 ? 3.024 -0.392 -11.789 1.00 86.94 196 ALA A C 1
ATOM 1562 O O . ALA A 1 196 ? 4.179 -0.783 -11.981 1.00 86.94 196 ALA A O 1
ATOM 1563 N N . ASN A 1 197 ? 2.189 -1.062 -10.995 1.00 88.06 197 ASN A N 1
ATOM 1564 C CA . ASN A 1 197 ? 2.533 -2.339 -10.375 1.00 88.06 197 ASN A CA 1
ATOM 1565 C C . ASN A 1 197 ? 2.282 -3.517 -11.331 1.00 88.06 197 ASN A C 1
ATOM 1567 O O . ASN A 1 197 ? 1.510 -3.434 -12.291 1.00 88.06 197 ASN A O 1
ATOM 1571 N N . TRP A 1 198 ? 2.949 -4.642 -11.056 1.00 89.00 198 TRP A N 1
ATOM 1572 C CA . TRP A 1 198 ? 2.665 -5.892 -11.757 1.00 89.00 198 TRP A CA 1
ATOM 1573 C C . TRP A 1 198 ? 1.308 -6.436 -11.315 1.00 89.00 198 TRP A C 1
ATOM 1575 O O . TRP A 1 198 ? 1.081 -6.630 -10.120 1.00 89.00 198 TRP A O 1
ATOM 1585 N N . ALA A 1 199 ? 0.448 -6.742 -12.278 1.00 89.38 199 ALA A N 1
ATOM 1586 C CA . ALA A 1 199 ? -0.868 -7.305 -12.045 1.00 89.38 199 ALA A CA 1
ATOM 1587 C C . ALA A 1 199 ? -1.133 -8.443 -13.044 1.00 89.38 199 ALA A C 1
ATOM 1589 O O . ALA A 1 199 ? -0.695 -8.394 -14.198 1.00 89.38 199 ALA A O 1
ATOM 1590 N N . ALA A 1 200 ? -1.847 -9.475 -12.594 1.00 89.19 200 ALA A N 1
ATOM 1591 C CA . ALA A 1 200 ? -2.312 -10.595 -13.410 1.00 89.19 200 ALA A CA 1
ATOM 1592 C C . ALA A 1 200 ? -3.683 -11.070 -12.903 1.00 89.19 200 ALA A C 1
ATOM 1594 O O . ALA A 1 200 ? -3.986 -10.917 -11.719 1.00 89.19 200 ALA A O 1
ATOM 1595 N N . VAL A 1 201 ? -4.492 -11.657 -13.786 1.00 87.50 201 VAL A N 1
ATOM 1596 C CA . VAL A 1 201 ? -5.772 -12.287 -13.423 1.00 87.50 201 VAL A CA 1
ATOM 1597 C C . VAL A 1 201 ? -5.579 -13.796 -13.343 1.00 87.50 201 VAL A C 1
ATOM 1599 O O . VAL A 1 201 ? -4.913 -14.383 -14.195 1.00 87.50 201 VAL A O 1
ATOM 1602 N N . TYR A 1 202 ? -6.196 -14.427 -12.350 1.00 86.31 202 TYR A N 1
ATOM 1603 C CA . TYR A 1 202 ? -6.320 -15.877 -12.268 1.00 86.31 202 TYR A CA 1
ATOM 1604 C C . TYR A 1 202 ? -7.793 -16.257 -12.130 1.00 86.31 202 TYR A C 1
ATOM 1606 O O . TYR A 1 202 ? -8.582 -15.518 -11.549 1.00 86.31 202 TYR A O 1
ATOM 1614 N N . THR A 1 203 ? -8.167 -17.404 -12.692 1.00 86.00 203 THR A N 1
ATOM 1615 C CA . THR A 1 203 ? -9.533 -17.945 -12.599 1.00 86.00 203 THR A CA 1
ATOM 1616 C C . THR A 1 203 ? -9.624 -19.122 -11.639 1.00 86.00 203 THR A C 1
ATOM 1618 O O . THR A 1 203 ? -10.702 -19.411 -11.129 1.00 86.00 203 THR A O 1
ATOM 1621 N N . LYS A 1 204 ? -8.502 -19.815 -11.410 1.00 86.31 204 LYS A N 1
ATOM 1622 C CA . LYS A 1 204 ? -8.368 -20.966 -10.516 1.00 86.31 204 LYS A CA 1
ATOM 1623 C C . LYS A 1 204 ? -6.977 -20.973 -9.890 1.00 86.31 204 LYS A C 1
ATOM 1625 O O . LYS A 1 204 ? -6.028 -20.453 -10.480 1.00 86.31 204 LYS A O 1
ATOM 1630 N N . VAL A 1 205 ? -6.861 -21.570 -8.709 1.00 87.31 205 VAL A N 1
ATOM 1631 C CA . VAL A 1 205 ? -5.572 -21.816 -8.056 1.00 87.31 205 VAL A CA 1
ATOM 1632 C C . VAL A 1 205 ? -4.953 -23.066 -8.680 1.00 87.31 205 VAL A C 1
ATOM 1634 O O . VAL A 1 205 ? -5.331 -24.190 -8.372 1.00 87.31 205 VAL A O 1
ATOM 1637 N N . ASP A 1 206 ? -4.040 -22.867 -9.628 1.00 88.25 206 ASP A N 1
ATOM 1638 C CA . ASP A 1 206 ? -3.401 -23.944 -10.381 1.00 88.25 206 ASP A CA 1
ATOM 1639 C C . ASP A 1 206 ? -1.919 -23.648 -10.696 1.00 88.25 206 ASP A C 1
ATOM 1641 O O . ASP A 1 206 ? -1.308 -22.675 -10.238 1.00 88.25 206 ASP A O 1
ATOM 1645 N N . ASN A 1 207 ? -1.310 -24.503 -11.519 1.00 86.25 207 ASN A N 1
ATOM 1646 C CA . ASN A 1 207 ? 0.071 -24.320 -11.963 1.00 86.25 207 ASN A CA 1
ATOM 1647 C C . ASN A 1 207 ? 0.283 -23.047 -12.807 1.00 86.25 207 ASN A C 1
ATOM 1649 O O . ASN A 1 207 ? 1.409 -22.539 -12.846 1.00 86.25 207 ASN A O 1
ATOM 1653 N N . ALA A 1 208 ? -0.750 -22.531 -13.481 1.00 87.75 208 ALA A N 1
ATOM 1654 C CA . ALA A 1 208 ? -0.661 -21.288 -14.241 1.00 87.75 208 ALA A CA 1
ATOM 1655 C C . ALA A 1 208 ? -0.569 -20.086 -13.292 1.00 87.75 208 ALA A C 1
ATOM 1657 O O . ALA A 1 208 ? 0.320 -19.249 -13.476 1.00 87.75 208 ALA A O 1
ATOM 1658 N N . LEU A 1 209 ? -1.366 -20.066 -12.216 1.00 89.31 209 LEU A N 1
ATOM 1659 C CA . LEU A 1 209 ? -1.226 -19.076 -11.143 1.00 89.31 209 LEU A CA 1
ATOM 1660 C C . LEU A 1 209 ? 0.193 -19.086 -10.558 1.00 89.31 209 LEU A C 1
ATOM 1662 O O . LEU A 1 209 ? 0.821 -18.032 -10.457 1.00 89.31 209 LEU A O 1
ATOM 1666 N N . LEU A 1 210 ? 0.756 -20.259 -10.248 1.00 88.44 210 LEU A N 1
ATOM 1667 C CA . LEU A 1 210 ? 2.121 -20.346 -9.709 1.00 88.44 210 LEU A CA 1
ATOM 1668 C C . LEU A 1 210 ? 3.183 -19.802 -10.678 1.00 88.44 210 LEU A C 1
ATOM 1670 O O . LEU A 1 210 ? 4.174 -19.206 -10.245 1.00 88.44 210 LEU A O 1
ATOM 1674 N N . LYS A 1 211 ? 3.004 -19.996 -11.990 1.00 90.06 211 LYS A N 1
ATOM 1675 C CA . LYS A 1 211 ? 3.911 -19.456 -13.012 1.00 90.06 211 LYS A CA 1
ATOM 1676 C C . LYS A 1 211 ? 3.850 -17.929 -13.059 1.00 90.06 211 LYS A C 1
ATOM 1678 O O . LYS A 1 211 ? 4.904 -17.284 -13.071 1.00 90.06 211 LYS A O 1
ATOM 1683 N N . GLU A 1 212 ? 2.653 -17.354 -13.049 1.00 89.50 212 GLU A N 1
ATOM 1684 C CA . GLU A 1 212 ? 2.476 -15.899 -13.023 1.00 89.50 212 GLU A CA 1
ATOM 1685 C C . GLU A 1 212 ? 3.007 -15.294 -11.724 1.00 89.50 212 GLU A C 1
ATOM 1687 O O . GLU A 1 212 ? 3.738 -14.305 -11.747 1.00 89.50 212 GLU A O 1
ATOM 1692 N N . PHE A 1 213 ? 2.767 -15.954 -10.592 1.00 87.69 213 PHE A N 1
ATOM 1693 C CA . PHE A 1 213 ? 3.266 -15.530 -9.288 1.00 87.69 213 PHE A CA 1
ATOM 1694 C C . PHE A 1 213 ? 4.802 -15.481 -9.240 1.00 87.69 213 PHE A C 1
ATOM 1696 O O . PHE A 1 213 ? 5.397 -14.487 -8.819 1.00 87.69 213 PHE A O 1
ATOM 1703 N N . ARG A 1 214 ? 5.483 -16.511 -9.762 1.00 89.50 214 ARG A N 1
ATOM 1704 C CA . ARG A 1 214 ? 6.956 -16.523 -9.893 1.00 89.50 214 ARG A CA 1
ATOM 1705 C C . ARG A 1 214 ? 7.464 -15.428 -10.830 1.00 89.50 214 ARG A C 1
ATOM 1707 O O . ARG A 1 214 ? 8.499 -14.808 -10.560 1.00 89.50 214 ARG A O 1
ATOM 1714 N N . THR A 1 215 ? 6.740 -15.184 -11.919 1.00 89.81 215 THR A N 1
ATOM 1715 C CA . THR A 1 215 ? 7.067 -14.121 -12.874 1.00 89.81 215 THR A CA 1
ATOM 1716 C C . THR A 1 215 ? 6.959 -12.753 -12.204 1.00 89.81 215 THR A C 1
ATOM 1718 O O . THR A 1 215 ? 7.902 -11.964 -12.298 1.00 89.81 215 THR A O 1
ATOM 1721 N N . ALA A 1 216 ? 5.900 -12.515 -11.427 1.00 88.62 216 ALA A N 1
ATOM 1722 C CA . ALA A 1 216 ? 5.703 -11.294 -10.652 1.00 88.62 216 ALA A CA 1
ATOM 1723 C C . ALA A 1 216 ? 6.876 -11.030 -9.694 1.00 88.62 216 ALA A C 1
ATOM 1725 O O . ALA A 1 216 ? 7.467 -9.949 -9.724 1.00 88.62 216 ALA A O 1
ATOM 1726 N N . PHE A 1 217 ? 7.300 -12.023 -8.902 1.00 88.44 217 PHE A N 1
ATOM 1727 C CA . PHE A 1 217 ? 8.442 -11.858 -7.988 1.00 88.44 217 PHE A CA 1
ATOM 1728 C C . PHE A 1 217 ? 9.764 -11.589 -8.695 1.00 88.44 217 PHE A C 1
ATOM 1730 O O . PHE A 1 217 ? 10.610 -10.870 -8.161 1.00 88.44 217 PHE A O 1
ATOM 1737 N N . THR A 1 218 ? 9.960 -12.177 -9.873 1.00 88.69 218 THR A N 1
ATOM 1738 C CA . THR A 1 218 ? 11.187 -11.986 -10.649 1.00 88.69 218 THR A CA 1
ATOM 1739 C C . THR A 1 218 ? 11.222 -10.590 -11.265 1.00 88.69 218 THR A C 1
ATOM 1741 O O . THR A 1 218 ? 12.251 -9.921 -11.211 1.00 88.69 218 THR A O 1
ATOM 1744 N N . ARG A 1 219 ? 10.090 -10.117 -11.800 1.00 88.12 219 ARG A N 1
ATOM 1745 C CA . ARG A 1 219 ? 9.963 -8.808 -12.459 1.00 88.12 219 ARG A CA 1
ATOM 1746 C C . ARG A 1 219 ? 9.973 -7.632 -11.484 1.00 88.12 219 ARG A C 1
ATOM 1748 O O . ARG A 1 219 ? 10.480 -6.577 -11.838 1.00 88.12 219 ARG A O 1
ATOM 1755 N N . THR A 1 220 ? 9.468 -7.815 -10.266 1.00 87.12 220 THR A N 1
ATOM 1756 C CA . THR A 1 220 ? 9.410 -6.766 -9.227 1.00 87.12 220 THR A CA 1
ATOM 1757 C C . THR A 1 220 ? 10.662 -6.700 -8.347 1.00 87.12 220 THR A C 1
ATOM 1759 O O . THR A 1 220 ? 10.769 -5.848 -7.467 1.00 87.12 220 THR A O 1
ATOM 1762 N N . LYS A 1 221 ? 11.647 -7.583 -8.558 1.00 85.31 221 LYS A N 1
ATOM 1763 C CA . LYS A 1 221 ? 12.929 -7.565 -7.838 1.00 85.31 221 LYS A CA 1
ATOM 1764 C C . LYS A 1 221 ? 13.901 -6.571 -8.480 1.00 85.31 221 LYS A C 1
ATOM 1766 O O . LYS A 1 221 ? 14.952 -6.962 -8.990 1.00 85.31 221 LYS A O 1
ATOM 1771 N N . PHE A 1 222 ? 13.538 -5.293 -8.449 1.00 82.06 222 PHE A N 1
ATOM 1772 C CA . PHE A 1 222 ? 14.400 -4.216 -8.924 1.00 82.06 222 PHE A CA 1
ATOM 1773 C C . PHE A 1 222 ? 15.693 -4.152 -8.104 1.00 82.06 222 PHE A C 1
ATOM 1775 O O . PHE A 1 222 ? 15.698 -4.385 -6.895 1.00 82.06 222 PHE A O 1
ATOM 1782 N N . LYS A 1 223 ? 16.803 -3.880 -8.790 1.00 81.38 223 LYS A N 1
ATOM 1783 C CA . LYS A 1 223 ? 18.131 -3.715 -8.200 1.00 81.38 223 LYS A CA 1
ATOM 1784 C C . LYS A 1 223 ? 18.812 -2.533 -8.866 1.00 81.38 223 LYS A C 1
ATOM 1786 O O . LYS A 1 223 ? 18.765 -2.425 -10.093 1.00 81.38 223 LYS A O 1
ATOM 1791 N N . ALA A 1 224 ? 19.459 -1.688 -8.070 1.00 80.94 224 ALA A N 1
ATOM 1792 C CA . ALA A 1 224 ? 20.285 -0.618 -8.601 1.00 80.94 224 ALA A CA 1
ATOM 1793 C C . ALA A 1 224 ? 21.450 -1.195 -9.438 1.00 80.94 224 ALA A C 1
ATOM 1795 O O . ALA A 1 224 ? 21.988 -2.258 -9.099 1.00 80.94 224 ALA A O 1
ATOM 1796 N N . PRO A 1 225 ? 21.852 -0.528 -10.534 1.00 82.62 225 PRO A N 1
ATOM 1797 C CA . PRO A 1 225 ? 23.085 -0.854 -11.240 1.00 82.62 225 PRO A CA 1
ATOM 1798 C C . PRO A 1 225 ? 24.298 -0.725 -10.310 1.00 82.62 225 PRO A C 1
ATOM 1800 O O . PRO A 1 225 ? 24.375 0.217 -9.533 1.00 82.62 225 PRO A O 1
ATOM 1803 N N . LEU A 1 226 ? 25.287 -1.613 -10.450 1.00 82.44 226 LEU A N 1
ATOM 1804 C CA . LEU A 1 226 ? 26.468 -1.677 -9.566 1.00 82.44 226 LEU A CA 1
ATOM 1805 C C . LEU A 1 226 ? 27.325 -0.397 -9.532 1.00 82.44 226 LEU A C 1
ATOM 1807 O O . LEU A 1 226 ? 28.136 -0.229 -8.630 1.00 82.44 226 LEU A O 1
ATOM 1811 N N . ILE A 1 227 ? 27.177 0.479 -10.527 1.00 82.94 227 ILE A N 1
ATOM 1812 C CA . ILE A 1 227 ? 27.938 1.732 -10.659 1.00 82.94 227 ILE A CA 1
ATOM 1813 C C . ILE A 1 227 ? 27.337 2.841 -9.774 1.00 82.94 227 ILE A C 1
ATOM 1815 O O . ILE A 1 227 ? 27.981 3.856 -9.524 1.00 82.94 227 ILE A O 1
ATOM 1819 N N . ILE A 1 228 ? 26.099 2.666 -9.306 1.00 78.56 228 ILE A N 1
ATOM 1820 C CA . ILE A 1 228 ? 25.346 3.680 -8.573 1.00 78.56 228 ILE A CA 1
ATOM 1821 C C . ILE A 1 228 ? 25.145 3.192 -7.139 1.00 78.56 228 ILE A C 1
ATOM 1823 O O . ILE A 1 228 ? 24.633 2.097 -6.912 1.00 78.56 228 ILE A O 1
ATOM 1827 N N . ASN A 1 229 ? 25.501 4.035 -6.170 1.00 75.81 229 ASN A N 1
ATOM 1828 C CA . ASN A 1 229 ? 25.054 3.843 -4.796 1.00 75.81 229 ASN A CA 1
ATOM 1829 C C . ASN A 1 229 ? 23.565 4.173 -4.740 1.00 75.81 229 ASN A C 1
ATOM 1831 O O . ASN A 1 229 ? 23.181 5.309 -5.016 1.00 75.81 229 ASN A O 1
ATOM 1835 N N . ASP A 1 230 ? 22.742 3.171 -4.430 1.00 74.75 230 ASP A N 1
ATOM 1836 C CA . ASP A 1 230 ? 21.295 3.343 -4.338 1.00 74.75 230 ASP A CA 1
ATOM 1837 C C . ASP A 1 230 ? 20.971 4.416 -3.281 1.00 74.75 230 ASP A C 1
ATOM 1839 O O . ASP A 1 230 ? 21.338 4.247 -2.115 1.00 74.75 230 ASP A O 1
ATOM 1843 N N . PRO A 1 231 ? 20.321 5.532 -3.659 1.00 72.25 231 PRO A N 1
ATOM 1844 C CA . PRO A 1 231 ? 19.929 6.557 -2.700 1.00 72.25 231 PRO A CA 1
ATOM 1845 C C . PRO A 1 231 ? 18.777 6.096 -1.794 1.00 72.25 231 PRO A C 1
ATOM 1847 O O . PRO A 1 231 ? 18.460 6.776 -0.816 1.00 72.25 231 PRO A O 1
ATOM 1850 N N . ALA A 1 232 ? 18.116 4.974 -2.100 1.00 68.50 232 ALA A N 1
ATOM 1851 C CA . ALA A 1 232 ? 17.046 4.447 -1.274 1.00 68.50 232 ALA A CA 1
ATOM 1852 C C . ALA A 1 232 ? 17.582 3.924 0.067 1.00 68.50 232 ALA A C 1
ATOM 1854 O O . ALA A 1 232 ? 18.486 3.090 0.127 1.00 68.50 232 ALA A O 1
ATOM 1855 N N . GLN A 1 233 ? 16.953 4.346 1.167 1.00 62.41 233 GLN A N 1
ATOM 1856 C CA . GLN A 1 233 ? 17.150 3.685 2.453 1.00 62.41 233 GLN A CA 1
ATOM 1857 C C . GLN A 1 233 ? 16.500 2.301 2.404 1.00 62.41 233 GLN A C 1
ATOM 1859 O O . GLN A 1 233 ? 15.277 2.161 2.471 1.00 62.41 233 GLN A O 1
ATOM 1864 N N . ALA A 1 234 ? 17.327 1.270 2.236 1.00 56.53 234 ALA A N 1
ATOM 1865 C CA . ALA A 1 234 ? 16.874 -0.107 2.160 1.00 56.53 234 ALA A CA 1
ATOM 1866 C C . ALA A 1 234 ? 16.318 -0.556 3.518 1.00 56.53 234 ALA A C 1
ATOM 1868 O O . ALA A 1 234 ? 17.065 -0.945 4.416 1.00 56.53 234 ALA A O 1
ATOM 1869 N N . ARG A 1 235 ? 14.990 -0.547 3.670 1.00 57.94 235 ARG A N 1
ATOM 1870 C CA . ARG A 1 235 ? 14.345 -1.283 4.757 1.00 57.94 235 ARG A CA 1
ATOM 1871 C C . ARG A 1 235 ? 14.128 -2.715 4.296 1.00 57.94 235 ARG A C 1
ATOM 1873 O O . ARG A 1 235 ? 13.362 -2.977 3.372 1.00 57.94 235 ARG A O 1
ATOM 1880 N N . ASN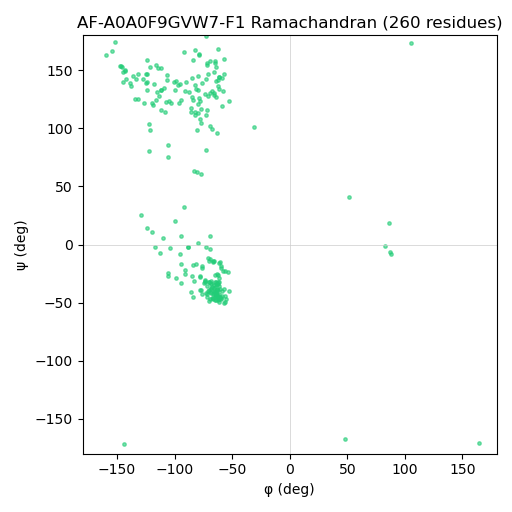 A 1 236 ? 14.823 -3.640 4.943 1.00 56.53 236 ASN A N 1
ATOM 1881 C CA . ASN A 1 236 ? 14.755 -5.063 4.638 1.00 56.53 236 ASN A CA 1
ATOM 1882 C C . ASN A 1 236 ? 13.506 -5.674 5.302 1.00 56.53 236 ASN A C 1
ATOM 1884 O O . ASN A 1 236 ? 13.603 -6.477 6.226 1.00 56.53 236 ASN A O 1
ATOM 1888 N N . ALA A 1 237 ? 12.319 -5.213 4.900 1.00 62.34 237 ALA A N 1
ATOM 1889 C CA . ALA A 1 237 ? 11.062 -5.789 5.361 1.00 62.34 237 ALA A CA 1
ATOM 1890 C C . ALA A 1 237 ? 10.810 -7.117 4.633 1.00 62.34 237 ALA A C 1
ATOM 1892 O O . ALA A 1 237 ? 11.059 -7.241 3.429 1.00 62.34 237 ALA A O 1
ATOM 1893 N N . ALA A 1 238 ? 10.325 -8.123 5.364 1.00 69.88 238 ALA A N 1
ATOM 1894 C CA . ALA A 1 238 ? 9.956 -9.399 4.766 1.00 69.88 238 ALA A CA 1
ATOM 1895 C C . ALA A 1 238 ? 8.835 -9.184 3.738 1.00 69.88 238 ALA A C 1
ATOM 1897 O O . ALA A 1 238 ? 7.856 -8.490 4.012 1.00 69.88 238 ALA A O 1
ATOM 1898 N N . LYS A 1 239 ? 8.964 -9.789 2.551 1.00 77.50 239 LYS A N 1
ATOM 1899 C CA . LYS A 1 239 ? 7.876 -9.788 1.565 1.00 77.50 239 LYS A CA 1
ATOM 1900 C C . LYS A 1 239 ? 6.705 -10.584 2.136 1.00 77.50 239 LYS A C 1
ATOM 1902 O O . LYS A 1 239 ? 6.900 -11.717 2.569 1.00 77.50 239 LYS A O 1
ATOM 1907 N N . ARG A 1 240 ? 5.511 -9.996 2.114 1.00 84.00 240 ARG A N 1
ATOM 1908 C CA . ARG A 1 240 ? 4.272 -10.630 2.577 1.00 84.00 240 ARG A CA 1
ATOM 1909 C C . ARG A 1 240 ? 3.319 -10.846 1.417 1.00 84.00 240 ARG A C 1
ATOM 1911 O O . ARG A 1 240 ? 3.368 -10.126 0.421 1.00 84.00 240 ARG A O 1
ATOM 1918 N N . VAL A 1 241 ? 2.484 -11.863 1.563 1.00 87.38 241 VAL A N 1
ATOM 1919 C CA . VAL A 1 241 ? 1.453 -12.238 0.601 1.00 87.38 241 VAL A CA 1
ATOM 1920 C C . VAL A 1 241 ? 0.152 -12.299 1.381 1.00 87.38 241 VAL A C 1
ATOM 1922 O O . VAL A 1 241 ? 0.069 -13.037 2.359 1.00 87.38 241 VAL A O 1
ATOM 1925 N N . TYR A 1 242 ? -0.830 -11.511 0.958 1.00 88.69 242 TYR A N 1
ATOM 1926 C CA . TYR A 1 242 ? -2.157 -11.484 1.559 1.00 88.69 242 TYR A CA 1
ATOM 1927 C C . TYR A 1 242 ? -3.160 -12.056 0.568 1.00 88.69 242 TYR A C 1
ATOM 1929 O O . TYR A 1 242 ? -3.141 -11.709 -0.614 1.00 88.69 242 TYR A O 1
ATOM 1937 N N . CYS A 1 243 ? -4.008 -12.958 1.045 1.00 87.44 243 CYS A N 1
ATOM 1938 C CA . CYS A 1 243 ? -5.094 -13.552 0.279 1.00 87.44 243 CYS A CA 1
ATOM 1939 C C . CYS A 1 243 ? -6.203 -14.005 1.235 1.00 87.44 243 CYS A C 1
ATOM 1941 O O . CYS A 1 243 ? -6.004 -14.031 2.450 1.00 87.44 243 CYS A O 1
ATOM 1943 N N . SER A 1 244 ? -7.379 -14.308 0.683 1.00 87.69 244 SER A N 1
ATOM 1944 C CA . SER A 1 244 ? -8.501 -14.820 1.473 1.00 87.69 244 SER A CA 1
ATOM 1945 C C . SER A 1 244 ? -8.182 -16.196 2.066 1.00 87.69 244 SER A C 1
ATOM 1947 O O . SER A 1 244 ? -7.359 -16.928 1.511 1.00 87.69 244 SER A O 1
ATOM 1949 N N . SER A 1 245 ? -8.852 -16.565 3.162 1.00 86.81 245 SER A N 1
ATOM 1950 C CA . SER A 1 245 ? -8.712 -17.890 3.786 1.00 86.81 245 SER A CA 1
ATOM 1951 C C . SER A 1 245 ? -8.920 -19.027 2.788 1.00 86.81 245 SER A C 1
ATOM 1953 O O . SER A 1 245 ? -8.161 -19.991 2.795 1.00 86.81 245 SER A O 1
ATOM 1955 N N . ASP A 1 246 ? -9.887 -18.877 1.887 1.00 89.19 246 ASP A N 1
ATOM 1956 C CA . ASP A 1 246 ? -10.240 -19.902 0.906 1.00 89.19 246 ASP A CA 1
ATOM 1957 C C . ASP A 1 246 ? -9.096 -20.107 -0.094 1.00 89.19 246 ASP A C 1
ATOM 1959 O O . ASP A 1 246 ? -8.677 -21.230 -0.356 1.00 89.19 246 ASP A O 1
ATOM 1963 N N . THR A 1 247 ? -8.489 -19.011 -0.564 1.00 88.19 247 THR A N 1
ATOM 1964 C CA . THR A 1 247 ? -7.314 -19.070 -1.448 1.00 88.19 247 THR A CA 1
ATOM 1965 C C . THR A 1 247 ? -6.099 -19.697 -0.757 1.00 88.19 247 THR A C 1
ATOM 1967 O O . THR A 1 247 ? -5.304 -20.368 -1.415 1.00 88.19 247 THR A O 1
ATOM 1970 N N . ILE A 1 248 ? -5.929 -19.488 0.555 1.00 88.62 248 ILE A N 1
ATOM 1971 C CA . ILE A 1 248 ? -4.851 -20.124 1.331 1.00 88.62 248 ILE A CA 1
ATOM 1972 C C . ILE A 1 248 ? -5.050 -21.638 1.358 1.00 88.62 248 ILE A C 1
ATOM 1974 O O . ILE A 1 248 ? -4.100 -22.374 1.092 1.00 88.62 248 ILE A O 1
ATOM 1978 N N . VAL A 1 249 ? -6.270 -22.097 1.648 1.00 90.06 249 VAL A N 1
ATOM 1979 C CA . VAL A 1 249 ? -6.603 -23.527 1.669 1.00 90.06 249 VAL A CA 1
ATOM 1980 C C . VAL A 1 249 ? -6.402 -24.142 0.284 1.00 90.06 249 VAL A C 1
ATOM 1982 O O . VAL A 1 249 ? -5.745 -25.172 0.171 1.00 90.06 249 VAL A O 1
ATOM 1985 N N . ASP A 1 250 ? -6.848 -23.479 -0.783 1.00 89.75 250 ASP A N 1
ATOM 1986 C CA . ASP A 1 250 ? -6.638 -23.955 -2.156 1.00 89.75 250 ASP A CA 1
ATOM 1987 C C . ASP A 1 250 ? -5.146 -24.076 -2.520 1.00 89.75 250 ASP A C 1
ATOM 1989 O O . ASP A 1 250 ? -4.730 -25.019 -3.197 1.00 89.75 250 ASP A O 1
ATOM 1993 N N . LEU A 1 251 ? -4.311 -23.137 -2.060 1.00 88.25 251 LEU A N 1
ATOM 1994 C CA . LEU A 1 251 ? -2.859 -23.199 -2.251 1.00 88.25 251 LEU A CA 1
ATOM 1995 C C . LEU A 1 251 ? -2.217 -24.349 -1.466 1.00 88.25 251 LEU A C 1
ATOM 1997 O O . LEU A 1 251 ? -1.265 -24.950 -1.966 1.00 88.25 251 LEU A O 1
ATOM 2001 N N . GLN A 1 252 ? -2.717 -24.650 -0.265 1.00 88.81 252 GLN A N 1
ATOM 2002 C CA . GLN A 1 252 ? -2.271 -25.793 0.540 1.00 88.81 252 GLN A CA 1
ATOM 2003 C C . GLN A 1 252 ? -2.655 -27.111 -0.133 1.00 88.81 252 GLN A C 1
ATOM 2005 O O . GLN A 1 252 ? -1.783 -27.939 -0.363 1.00 88.81 252 GLN A O 1
ATOM 2010 N N . VAL A 1 253 ? -3.901 -27.248 -0.593 1.00 89.19 253 VAL A N 1
ATOM 2011 C CA . VAL A 1 253 ? -4.359 -28.426 -1.349 1.00 89.19 253 VAL A CA 1
ATOM 2012 C C . VAL A 1 253 ? -3.532 -28.630 -2.622 1.00 89.19 253 VAL A C 1
ATOM 2014 O O . VAL A 1 253 ? -3.171 -29.755 -2.959 1.00 89.19 253 VAL A O 1
ATOM 2017 N N . LEU A 1 254 ? -3.180 -27.553 -3.333 1.00 87.50 254 LEU A N 1
ATOM 2018 C CA . LEU A 1 254 ? -2.299 -27.638 -4.502 1.00 87.50 254 LEU A CA 1
ATOM 2019 C C . LEU A 1 254 ? -0.874 -28.093 -4.136 1.00 87.50 254 LEU A C 1
ATOM 2021 O O . LEU A 1 254 ? -0.205 -28.723 -4.961 1.00 87.50 254 LEU A O 1
ATOM 2025 N N . ALA A 1 255 ? -0.387 -27.741 -2.944 1.00 85.94 255 ALA A N 1
ATOM 2026 C CA . ALA A 1 255 ? 0.901 -28.201 -2.438 1.00 85.94 255 ALA A CA 1
ATOM 2027 C C . ALA A 1 255 ? 0.847 -29.687 -2.052 1.00 85.94 255 ALA A C 1
ATOM 2029 O O . ALA A 1 255 ? 1.715 -30.438 -2.492 1.00 85.94 255 ALA A O 1
ATOM 2030 N N . ASP A 1 256 ? -0.199 -30.115 -1.346 1.00 86.31 256 ASP A N 1
ATOM 2031 C CA . ASP A 1 256 ? -0.409 -31.508 -0.931 1.00 86.31 256 ASP A CA 1
ATOM 2032 C C . ASP A 1 256 ? -0.571 -32.433 -2.147 1.00 86.31 256 ASP A C 1
ATOM 2034 O O . ASP A 1 256 ? 0.092 -33.460 -2.257 1.00 86.31 256 ASP A O 1
ATOM 2038 N N . ALA A 1 257 ? -1.330 -32.004 -3.163 1.00 82.38 257 ALA A N 1
ATOM 2039 C CA . ALA A 1 257 ? -1.488 -32.746 -4.417 1.00 82.38 257 ALA A CA 1
ATOM 2040 C C . ALA A 1 257 ? -0.172 -32.941 -5.200 1.00 82.38 257 ALA A C 1
ATOM 2042 O O . ALA A 1 257 ? -0.112 -33.741 -6.137 1.00 82.38 257 ALA A O 1
ATOM 2043 N N . ARG A 1 258 ? 0.880 -32.178 -4.876 1.00 72.62 258 ARG A N 1
ATOM 2044 C CA . ARG A 1 258 ? 2.228 -32.365 -5.432 1.00 72.62 258 ARG A CA 1
ATOM 2045 C C . ARG A 1 258 ? 3.092 -33.294 -4.580 1.00 72.62 258 ARG A C 1
ATOM 2047 O O . ARG A 1 258 ? 4.055 -33.823 -5.129 1.00 72.62 258 ARG A O 1
ATOM 2054 N N . ASP A 1 259 ? 2.769 -33.459 -3.300 1.00 68.19 259 ASP A N 1
ATOM 2055 C CA . ASP A 1 259 ? 3.461 -34.353 -2.365 1.00 68.19 259 ASP A CA 1
ATOM 2056 C C . ASP A 1 259 ? 2.955 -35.804 -2.493 1.00 68.19 259 ASP A C 1
ATOM 2058 O O . ASP A 1 259 ? 3.742 -36.743 -2.431 1.00 68.19 259 ASP A O 1
ATOM 2062 N N . ASP A 1 260 ? 1.678 -35.987 -2.848 1.00 59.72 260 ASP A N 1
ATOM 2063 C CA . ASP A 1 260 ? 1.024 -37.295 -3.058 1.00 59.72 260 ASP A CA 1
ATOM 2064 C C . ASP A 1 260 ? 1.499 -38.081 -4.310 1.00 59.72 260 ASP A C 1
ATOM 2066 O O . ASP A 1 260 ? 0.946 -39.127 -4.650 1.00 59.72 260 ASP A O 1
ATOM 2070 N N . PHE A 1 261 ? 2.539 -37.616 -5.014 1.00 54.31 261 PHE A N 1
ATOM 2071 C CA . PHE A 1 261 ? 3.215 -38.365 -6.090 1.00 54.31 261 PHE A CA 1
ATOM 2072 C C . PHE A 1 261 ? 4.414 -39.195 -5.583 1.00 54.31 261 PHE A C 1
ATOM 2074 O O . PHE A 1 261 ? 5.384 -39.413 -6.322 1.00 54.31 261 PH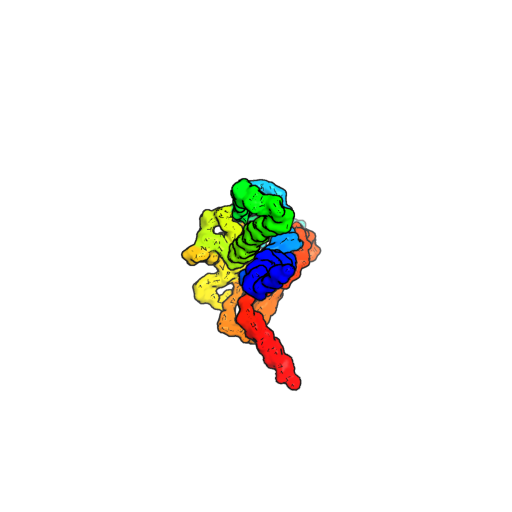E A O 1
ATOM 2081 N N . HIS A 1 262 ? 4.324 -39.690 -4.345 1.00 48.16 262 HIS A N 1
ATOM 2082 C CA . HIS A 1 262 ? 5.228 -40.669 -3.737 1.00 48.16 262 HIS A CA 1
ATOM 2083 C C . HIS A 1 262 ? 4.511 -41.965 -3.351 1.00 48.16 262 HIS A C 1
ATOM 2085 O O . HIS A 1 262 ? 3.426 -41.898 -2.737 1.00 48.16 262 HIS A O 1
#

Radius of gyration: 29.49 Å; Cα contacts (8 Å, |Δi|>4): 242; chains: 1; bounding box: 73×61×102 Å

Mean predicted aligned error: 11.8 Å